Protein AF-A0A6A4ZFP6-F1 (afdb_monomer)

Secondary structure (DSSP, 8-state):
---------PPP----HHHHHHHHTT--HHHHHHHHHHHHSS--S-------S-TTTHHHHHHHHHHHHHHHHHHHHHHHHHHHTSHHHHHH-SSS---HHHHHHHHHHHH---HHHHHHHTTS--STTTTTTHHHHHHHHT--HHHHHHHHHHHHHHHHHHHHTT--SS-HHHHHHHHH---HHHHHHHHHHHHHHHTT----TT-TTTTT--HHHHHHHHHHHHHHHS---------SS-TTTTTSSTTS--TTGGG-------------------HHHHHHHS--S--S--------TTHHHHHHHHHHHHHH-HHHHHHHHHHT-

Foldseek 3Di:
DDPDDPDDDDPAPDADPLLLLCVLLVHDLVRSLVVVLVVPVPDDPDDDDDPDPDVVVPSVVVSVVSSVVSVVNNVVVVVCVVCLLFVVCVVVDDPHNDDPVRSLVSNQSLQDDDLLLLLQCFLPDLDPVVLVCLVVSCVRSVTDSSNSNSNSSSLVSLLCVCVVVVVLAFAQLVVCCVGSVHDSVSSLLSNLSSQRRLLSQNQHLPDPQNVPPTSVNSSVVSVVCQQQPFDHRPPDPPPVPDPPPVVPPVPDDDPVCVPPDDDDDDDDDDDDDDDDDDPVVVPVVPPGPDDDDRTIGNSDPVCSVVSNVVSVCVRVPSVVSVVCVVPPD

Structure (mmCIF, N/CA/C/O backbone):
data_AF-A0A6A4ZFP6-F1
#
_entry.id   AF-A0A6A4ZFP6-F1
#
loop_
_atom_site.group_PDB
_atom_site.id
_atom_site.type_symbol
_atom_site.label_atom_id
_atom_site.label_alt_id
_atom_site.label_comp_id
_atom_site.label_asym_id
_atom_site.label_entity_id
_atom_site.label_seq_id
_atom_site.pdbx_PDB_ins_code
_atom_site.Cartn_x
_atom_site.Cartn_y
_atom_site.Cartn_z
_atom_site.occupancy
_atom_site.B_iso_or_equiv
_atom_site.auth_seq_id
_atom_site.auth_comp_id
_atom_site.auth_asym_id
_atom_site.auth_atom_id
_atom_site.pdbx_PDB_model_num
ATOM 1 N N . MET A 1 1 ? -8.429 -39.599 30.618 1.00 45.25 1 MET A N 1
ATOM 2 C CA . MET A 1 1 ? -7.900 -38.229 30.765 1.00 45.25 1 MET A CA 1
ATOM 3 C C . MET A 1 1 ? -8.937 -37.320 30.119 1.00 45.25 1 MET A C 1
ATOM 5 O O . MET A 1 1 ? -9.138 -37.448 28.922 1.00 45.25 1 MET A O 1
ATOM 9 N N . ARG A 1 2 ? -9.739 -36.578 30.897 1.00 48.16 2 ARG A N 1
ATOM 10 C CA . ARG A 1 2 ? -10.688 -35.608 30.326 1.00 48.16 2 ARG A CA 1
ATOM 11 C C . ARG A 1 2 ? -9.892 -34.334 30.081 1.00 48.16 2 ARG A C 1
ATOM 13 O O . ARG A 1 2 ? -9.427 -33.741 31.047 1.00 48.16 2 ARG A O 1
ATOM 20 N N . GLU A 1 3 ? -9.675 -33.984 28.821 1.00 55.69 3 GLU A N 1
ATOM 21 C CA . GLU A 1 3 ? -9.141 -32.673 28.459 1.00 55.69 3 GLU A CA 1
ATOM 22 C C . GLU A 1 3 ? -10.185 -31.630 28.867 1.00 55.69 3 GLU A C 1
ATOM 24 O O . GLU A 1 3 ? -11.298 -31.599 28.342 1.00 55.69 3 GLU A O 1
ATOM 29 N N . ILE A 1 4 ? -9.862 -30.855 29.898 1.00 58.06 4 ILE A N 1
ATOM 30 C CA . ILE A 1 4 ? -10.643 -29.696 30.316 1.00 58.06 4 ILE A CA 1
ATOM 31 C C . ILE A 1 4 ? -10.152 -28.557 29.426 1.00 58.06 4 ILE A C 1
ATOM 33 O O . ILE A 1 4 ? -9.043 -28.064 29.614 1.00 58.06 4 ILE A O 1
ATOM 37 N N . PHE A 1 5 ? -10.933 -28.195 28.411 1.00 60.09 5 PHE A N 1
ATOM 38 C CA . PHE A 1 5 ? -10.683 -26.980 27.644 1.00 60.09 5 PHE A CA 1
ATOM 39 C C . PHE A 1 5 ? -11.205 -25.790 28.453 1.00 60.09 5 PHE A C 1
ATOM 41 O O . PHE A 1 5 ? -12.418 -25.614 28.578 1.00 60.09 5 PHE A O 1
ATOM 48 N N . ASP A 1 6 ? -10.302 -24.969 28.988 1.00 57.03 6 ASP A N 1
ATOM 49 C CA . ASP A 1 6 ? -10.664 -23.640 29.480 1.00 57.03 6 ASP A CA 1
ATOM 50 C C . ASP A 1 6 ? -11.066 -22.782 28.277 1.00 57.03 6 ASP A C 1
ATOM 52 O O . ASP A 1 6 ? -10.241 -22.364 27.462 1.00 57.03 6 ASP A O 1
ATOM 56 N N . THR A 1 7 ? -12.373 -22.581 28.124 1.00 56.88 7 THR A N 1
ATOM 57 C CA . THR A 1 7 ? -12.935 -21.794 27.027 1.00 56.88 7 THR A CA 1
ATOM 58 C C . THR A 1 7 ? -13.040 -20.347 27.496 1.00 56.88 7 THR A C 1
ATOM 60 O O . THR A 1 7 ? -13.932 -20.004 28.268 1.00 56.88 7 THR A O 1
ATOM 63 N N . PHE A 1 8 ? -12.118 -19.492 27.054 1.00 58.28 8 PHE A N 1
ATOM 64 C CA . PHE A 1 8 ? -12.211 -18.052 27.284 1.00 58.28 8 PHE A CA 1
ATOM 65 C C . PHE A 1 8 ? -13.140 -17.436 26.238 1.00 58.28 8 PHE A C 1
ATOM 67 O O . PHE A 1 8 ? -12.803 -17.353 25.057 1.00 58.28 8 PHE A O 1
ATOM 74 N N . LEU A 1 9 ? -14.323 -17.018 26.681 1.00 54.66 9 LEU A N 1
ATOM 75 C CA . LEU A 1 9 ? -15.278 -16.278 25.866 1.00 54.66 9 LEU A CA 1
ATOM 76 C C . LEU A 1 9 ? -14.974 -14.788 26.056 1.00 54.66 9 LEU A C 1
ATOM 78 O O . LEU A 1 9 ? -15.411 -14.173 27.025 1.00 54.66 9 LEU A O 1
ATOM 82 N N . THR A 1 10 ? -14.119 -14.236 25.197 1.00 62.31 10 THR A N 1
ATOM 83 C CA . THR A 1 10 ? -13.953 -12.785 25.090 1.00 62.31 10 THR A CA 1
ATOM 84 C C . THR A 1 10 ? -15.070 -12.229 24.216 1.00 62.31 10 THR A C 1
ATOM 86 O O . THR A 1 10 ? -15.503 -12.895 23.276 1.00 62.31 10 THR A O 1
ATOM 89 N N . ASP A 1 11 ? -15.560 -11.030 24.535 1.00 66.06 11 ASP A N 1
ATOM 90 C CA . ASP A 1 11 ? -16.516 -10.349 23.662 1.00 66.06 11 ASP A CA 1
ATOM 91 C C . ASP A 1 11 ? -15.912 -10.191 22.256 1.00 66.06 11 ASP A C 1
ATOM 93 O O . ASP A 1 11 ? -14.710 -9.904 22.131 1.00 66.06 11 ASP A O 1
ATOM 97 N N . PRO A 1 12 ? -16.713 -10.377 21.190 1.00 70.00 12 PRO A N 1
ATOM 98 C CA . PRO A 1 12 ? -16.239 -10.190 19.831 1.00 70.00 12 PRO A CA 1
ATOM 99 C C . PRO A 1 12 ? -15.720 -8.763 19.670 1.00 70.00 12 PRO A C 1
ATOM 101 O O . PRO A 1 12 ? -16.369 -7.786 20.049 1.00 70.00 12 PRO A O 1
ATOM 104 N N . VAL A 1 13 ? -14.528 -8.639 19.094 1.00 79.00 13 VAL A N 1
ATOM 105 C CA . VAL A 1 13 ? -13.912 -7.336 18.864 1.00 79.00 13 VAL A CA 1
ATOM 106 C C . VAL A 1 13 ? -14.659 -6.659 17.716 1.00 79.00 13 VAL A C 1
ATOM 108 O O . VAL A 1 13 ? -14.475 -7.012 16.552 1.00 79.00 13 VAL A O 1
ATOM 111 N N . LEU A 1 14 ? -15.515 -5.688 18.038 1.00 84.62 14 LEU A N 1
ATOM 112 C CA . LEU A 1 14 ? -16.226 -4.892 17.040 1.00 84.62 14 LEU A CA 1
ATOM 113 C C . LEU A 1 14 ? -15.270 -3.868 16.429 1.00 84.62 14 LEU A C 1
ATOM 115 O O . LEU A 1 14 ? -14.907 -2.879 17.061 1.00 84.62 14 LEU A O 1
ATOM 119 N N . LEU A 1 15 ? -14.856 -4.113 15.192 1.00 91.00 15 LEU A N 1
ATOM 120 C CA . LEU A 1 15 ? -13.976 -3.226 14.438 1.00 91.00 15 LEU A CA 1
ATOM 121 C C . LEU A 1 15 ? -14.807 -2.359 13.498 1.00 91.00 15 LEU A C 1
ATOM 123 O O . LEU A 1 15 ? -15.538 -2.879 12.654 1.00 91.00 15 LEU A O 1
ATOM 127 N N . SER A 1 16 ? -14.664 -1.042 13.614 1.00 93.25 16 SER A N 1
ATOM 128 C CA . SER A 1 16 ? -15.303 -0.119 12.678 1.00 93.25 16 SER A CA 1
ATOM 129 C C . SER A 1 16 ? -14.431 0.080 11.439 1.00 93.25 16 SER A C 1
ATOM 131 O O . SER A 1 16 ? -13.314 0.594 11.531 1.00 93.25 16 SER A O 1
ATOM 133 N N . GLU A 1 17 ? -14.950 -0.299 10.270 1.00 93.38 17 GLU A N 1
ATOM 134 C CA . GLU A 1 17 ? -14.234 -0.164 8.997 1.00 93.38 17 GLU A CA 1
ATOM 135 C C . GLU A 1 17 ? -13.920 1.294 8.640 1.00 93.38 17 GLU A C 1
ATOM 137 O O . GLU A 1 17 ? -12.814 1.586 8.182 1.00 93.38 17 GLU A O 1
ATOM 142 N N . ASP A 1 18 ? -14.847 2.216 8.905 1.00 94.25 18 ASP A N 1
ATOM 143 C CA . ASP A 1 18 ? -14.661 3.642 8.616 1.00 94.25 18 ASP A CA 1
ATOM 144 C C . ASP A 1 18 ? -13.556 4.246 9.485 1.00 94.25 18 ASP A C 1
ATOM 146 O O . ASP A 1 18 ? -12.700 4.996 9.012 1.00 94.25 18 ASP A O 1
ATOM 150 N N . VAL A 1 19 ? -13.523 3.878 10.769 1.00 96.75 19 VAL A N 1
ATOM 151 C CA . VAL A 1 19 ? -12.482 4.343 11.696 1.00 96.75 19 VAL A CA 1
ATOM 152 C C . VAL A 1 19 ? -11.136 3.731 11.328 1.00 96.75 19 VAL A C 1
ATOM 154 O O . VAL A 1 19 ? -10.114 4.418 11.387 1.00 96.75 19 VAL A O 1
ATOM 157 N N . PHE A 1 20 ? -11.127 2.469 10.890 1.00 97.75 20 PHE A N 1
ATOM 158 C CA . PHE A 1 20 ? -9.925 1.822 10.380 1.00 97.75 20 PHE A CA 1
ATOM 159 C C . PHE A 1 20 ? -9.389 2.539 9.136 1.00 97.75 20 PHE A C 1
ATOM 161 O O . PHE A 1 20 ? -8.193 2.815 9.063 1.00 97.75 20 PHE A O 1
ATOM 168 N N . ALA A 1 21 ? -10.257 2.932 8.199 1.00 97.19 21 ALA A N 1
ATOM 169 C CA . ALA A 1 21 ? -9.865 3.711 7.027 1.00 97.19 21 ALA A CA 1
ATOM 170 C C . ALA A 1 21 ? -9.241 5.066 7.410 1.00 97.19 21 ALA A C 1
ATOM 172 O O . ALA A 1 21 ? -8.190 5.428 6.881 1.00 97.19 21 ALA A O 1
ATOM 173 N N . LEU A 1 22 ? -9.812 5.788 8.382 1.00 97.75 22 LEU A N 1
ATOM 174 C CA . LEU A 1 22 ? -9.242 7.048 8.885 1.00 97.75 22 LEU A CA 1
ATOM 175 C C . LEU A 1 22 ? -7.874 6.849 9.552 1.00 97.75 22 LEU A C 1
ATOM 177 O O . LEU A 1 22 ? -6.944 7.631 9.322 1.00 97.75 22 LEU A O 1
ATOM 181 N N . TRP A 1 23 ? -7.728 5.777 10.334 1.00 98.25 23 TRP A N 1
ATOM 182 C CA . TRP A 1 23 ? -6.458 5.407 10.954 1.00 98.25 23 TRP A CA 1
ATOM 183 C C . TRP A 1 23 ? -5.394 5.068 9.901 1.00 98.25 23 TRP A C 1
ATOM 185 O O . TRP A 1 23 ? -4.250 5.523 10.010 1.00 98.25 23 TRP A O 1
ATOM 195 N N . LEU A 1 24 ? -5.777 4.347 8.841 1.00 97.69 24 LEU A N 1
ATOM 196 C CA . LEU A 1 24 ? -4.930 4.057 7.685 1.00 97.69 24 LEU A CA 1
ATOM 197 C C . LEU A 1 24 ? -4.557 5.330 6.908 1.00 97.69 24 LEU A C 1
ATOM 199 O O . LEU A 1 24 ? -3.411 5.483 6.484 1.00 97.69 24 LEU A O 1
ATOM 203 N N . GLU A 1 25 ? -5.466 6.285 6.742 1.00 96.44 25 GLU A N 1
ATOM 204 C CA . GLU A 1 25 ? -5.133 7.597 6.169 1.00 96.44 25 GLU A CA 1
ATOM 205 C C . GLU A 1 25 ? -4.232 8.437 7.082 1.00 96.44 25 GLU A C 1
ATOM 207 O O . GLU A 1 25 ? -3.737 9.486 6.674 1.00 96.44 25 GLU A O 1
ATOM 212 N N . GLY A 1 26 ? -3.941 7.959 8.293 1.00 96.50 26 GLY A N 1
ATOM 213 C CA . GLY A 1 26 ? -3.034 8.595 9.235 1.00 96.50 26 GLY A CA 1
ATOM 214 C C . GLY A 1 26 ? -3.642 9.802 9.941 1.00 96.50 26 GLY A C 1
ATOM 215 O O . GLY A 1 26 ? -2.898 10.618 10.484 1.00 96.50 26 GLY A O 1
ATOM 216 N N . GLN A 1 27 ? -4.973 9.911 9.947 1.00 97.12 27 GLN A N 1
ATOM 217 C CA . GLN A 1 27 ? -5.685 10.913 10.734 1.00 97.12 27 GLN A CA 1
ATOM 218 C C . GLN A 1 27 ? -5.442 10.658 12.221 1.00 97.12 27 GLN A C 1
ATOM 220 O O . GLN A 1 27 ? -5.463 9.508 12.661 1.00 97.12 27 GLN A O 1
ATOM 225 N N . ASN A 1 28 ? -5.214 11.713 13.003 1.00 96.06 28 ASN A N 1
ATOM 226 C CA . ASN A 1 28 ? -5.185 11.597 14.463 1.00 96.06 28 ASN A CA 1
ATOM 227 C C . ASN A 1 28 ? -6.616 11.458 15.018 1.00 96.06 28 ASN A C 1
ATOM 229 O O . ASN A 1 28 ? -7.591 11.658 14.292 1.00 96.06 28 ASN A O 1
ATOM 233 N N . THR A 1 29 ? -6.748 11.112 16.300 1.00 96.56 29 THR A N 1
ATOM 234 C CA . THR A 1 29 ? -8.058 10.887 16.934 1.00 96.56 29 THR A CA 1
ATOM 235 C C . THR A 1 29 ? -8.964 12.117 16.864 1.00 96.56 29 THR A C 1
ATOM 237 O O . THR A 1 29 ? -10.161 11.965 16.647 1.00 96.56 29 THR A O 1
ATOM 240 N N . SER A 1 30 ? -8.417 13.331 16.988 1.00 95.88 30 SER A N 1
ATOM 241 C CA . SER A 1 30 ? -9.191 14.580 16.923 1.00 95.88 30 SER A CA 1
ATOM 242 C C . SER A 1 30 ? -9.732 14.847 15.518 1.00 95.88 30 SER A C 1
ATOM 244 O O . SER A 1 30 ? -10.918 15.114 15.349 1.00 95.88 30 SER A O 1
ATOM 246 N N . SER A 1 31 ? -8.893 14.707 14.491 1.00 95.69 31 SER A N 1
ATOM 247 C CA . SER A 1 31 ? -9.310 14.845 13.092 1.00 95.69 31 SER A CA 1
ATOM 248 C C . SER A 1 31 ? -10.314 13.761 12.698 1.00 95.69 31 SER A C 1
ATOM 250 O O . SER A 1 31 ? -11.292 14.046 12.009 1.00 95.69 31 SER A O 1
ATOM 252 N N . ALA A 1 32 ? -10.112 12.528 13.169 1.00 96.56 32 ALA A N 1
ATOM 253 C CA . ALA A 1 32 ? -11.053 11.438 12.953 1.00 96.56 32 ALA A CA 1
ATOM 254 C C . ALA A 1 32 ? -12.403 11.703 13.634 1.00 96.56 32 ALA A C 1
ATOM 256 O O . ALA A 1 32 ? -13.435 11.502 12.998 1.00 96.56 32 ALA A O 1
ATOM 257 N N . LEU A 1 33 ? -12.413 12.217 14.872 1.00 95.50 33 LEU A N 1
ATOM 258 C CA . LEU A 1 33 ? -13.636 12.644 15.557 1.00 95.50 33 LEU A CA 1
ATOM 259 C C . LEU A 1 33 ? -14.413 13.653 14.712 1.00 95.50 33 LEU A C 1
ATOM 261 O O . LEU A 1 33 ? -15.606 13.465 14.506 1.00 95.50 33 LEU A O 1
ATOM 265 N N . ASP A 1 34 ? -13.760 14.694 14.198 1.00 94.12 34 ASP A N 1
ATOM 266 C CA . ASP A 1 34 ? -14.453 15.723 13.419 1.00 94.12 34 ASP A CA 1
ATOM 267 C C . ASP A 1 34 ? -15.049 15.168 12.117 1.00 94.12 34 ASP A C 1
ATOM 269 O O . ASP A 1 34 ? -16.167 15.531 11.748 1.00 94.12 34 ASP A O 1
ATOM 273 N N . ILE A 1 35 ? -14.348 14.252 11.440 1.00 94.44 35 ILE A N 1
ATOM 274 C CA . ILE A 1 35 ? -14.852 13.584 10.229 1.00 94.44 35 ILE A CA 1
ATOM 275 C C . ILE A 1 35 ? -16.048 12.683 10.560 1.00 94.44 35 ILE A C 1
ATOM 277 O O . ILE A 1 35 ? -17.087 12.755 9.896 1.00 94.44 35 ILE A O 1
ATOM 281 N N . ARG A 1 36 ? -15.932 11.858 11.606 1.00 92.94 36 ARG A N 1
ATOM 282 C CA . ARG A 1 36 ? -17.009 10.966 12.053 1.00 92.94 36 ARG A CA 1
ATOM 283 C C . ARG A 1 36 ? -18.228 11.762 12.487 1.00 92.94 36 ARG A C 1
ATOM 285 O O . ARG A 1 36 ? -19.327 11.493 12.022 1.00 92.94 36 ARG A O 1
ATOM 292 N N . TYR A 1 37 ? -18.027 12.779 13.319 1.00 90.75 37 TYR A N 1
ATOM 293 C CA . TYR A 1 37 ? -19.093 13.628 13.831 1.00 90.75 37 TYR A CA 1
ATOM 294 C C . TYR A 1 37 ? -19.875 14.296 12.694 1.00 90.75 37 TYR A C 1
ATOM 296 O O . TYR A 1 37 ? -21.099 14.252 12.696 1.00 90.75 37 TYR A O 1
ATOM 304 N N . ARG A 1 38 ? -19.194 14.822 11.664 1.00 88.88 38 ARG A N 1
ATOM 305 C CA . ARG A 1 38 ? -19.858 15.368 10.463 1.00 88.88 38 ARG A CA 1
ATOM 306 C C . ARG A 1 38 ? -20.664 14.322 9.694 1.00 88.88 38 ARG A C 1
ATOM 308 O O . ARG A 1 38 ? -21.719 14.651 9.167 1.00 88.88 38 ARG A O 1
ATOM 315 N N . SER A 1 39 ? -20.185 13.081 9.653 1.00 84.62 39 SER A N 1
ATOM 316 C CA . SER A 1 39 ? -20.876 11.975 8.978 1.00 84.62 39 SER A CA 1
ATOM 317 C C . SER A 1 39 ? -22.168 11.578 9.705 1.00 84.62 39 SER A C 1
ATOM 319 O O . SER A 1 39 ? -23.155 11.256 9.052 1.00 84.62 39 SER A O 1
ATOM 321 N N . TYR A 1 40 ? -22.191 11.677 11.040 1.00 76.31 40 TYR A N 1
ATOM 322 C CA . TYR A 1 40 ? -23.396 11.483 11.862 1.00 76.31 40 TYR A CA 1
ATOM 323 C C . TYR A 1 40 ? -24.302 12.724 11.933 1.00 76.31 40 TYR A C 1
ATOM 325 O O . TYR A 1 40 ? -25.490 12.599 12.210 1.00 76.31 40 TYR A O 1
ATOM 333 N N . ALA A 1 41 ? -23.765 13.920 11.675 1.00 64.38 41 ALA A N 1
ATOM 334 C CA . ALA A 1 41 ? -24.503 15.183 11.737 1.00 64.38 41 ALA A CA 1
ATOM 335 C C . ALA A 1 41 ? -25.444 15.424 10.539 1.00 64.38 41 ALA A C 1
ATOM 337 O O . ALA A 1 41 ? -26.156 16.428 10.525 1.00 64.38 41 ALA A O 1
ATOM 338 N N . HIS A 1 42 ? -25.480 14.526 9.547 1.00 55.56 42 HIS A N 1
ATOM 339 C CA . HIS A 1 42 ? -26.568 14.467 8.570 1.00 55.56 42 HIS A CA 1
ATOM 340 C C . HIS A 1 42 ? -27.746 13.696 9.186 1.00 55.56 42 HIS A C 1
ATOM 342 O O . HIS A 1 42 ? -27.655 12.476 9.330 1.00 55.56 42 HIS A O 1
ATOM 348 N N . PRO A 1 43 ? -28.852 14.360 9.564 1.00 52.75 43 PRO A N 1
ATOM 349 C CA . PRO A 1 43 ? -29.952 13.675 10.222 1.00 52.75 43 PRO A CA 1
ATOM 350 C C . PRO A 1 43 ? -30.702 12.804 9.202 1.00 52.75 43 PRO A C 1
ATOM 352 O O . PRO A 1 43 ? -30.973 13.281 8.093 1.00 52.75 43 PRO A O 1
ATOM 355 N N . PRO A 1 44 ? -31.139 11.581 9.551 1.00 45.16 44 PRO A N 1
ATOM 356 C CA . PRO A 1 44 ? -32.299 11.013 8.881 1.00 45.16 44 PRO A CA 1
ATOM 357 C C . PRO A 1 44 ? -33.501 11.950 9.118 1.00 45.16 44 PRO A C 1
ATOM 359 O O . PRO A 1 44 ? -33.643 12.502 10.216 1.00 45.16 44 PRO A O 1
ATOM 362 N N . PRO A 1 45 ? -34.377 12.171 8.122 1.00 47.59 45 PRO A N 1
ATOM 363 C CA . PRO A 1 45 ? -35.589 12.942 8.343 1.00 47.59 45 PRO A CA 1
ATOM 364 C C . PRO A 1 45 ? -36.500 12.169 9.308 1.00 47.59 45 PRO A C 1
ATOM 366 O O . PRO A 1 45 ? -37.025 11.127 8.943 1.00 47.59 45 PRO A O 1
ATOM 369 N N . MET A 1 46 ? -36.669 12.717 10.517 1.00 49.16 46 MET A N 1
ATOM 370 C CA . MET A 1 46 ? -37.736 12.468 11.501 1.00 49.16 46 MET A CA 1
ATOM 371 C C . MET A 1 46 ? -38.038 11.016 11.921 1.00 49.16 46 MET A C 1
ATOM 373 O O . MET A 1 46 ? -38.534 10.210 11.145 1.00 49.16 46 MET A O 1
ATOM 377 N N . SER A 1 47 ? -37.959 10.756 13.231 1.00 45.88 47 SER A N 1
ATOM 378 C CA . SER A 1 47 ? -39.141 10.461 14.067 1.00 45.88 47 SER A CA 1
ATOM 379 C C . SER A 1 47 ? -38.729 9.763 15.363 1.00 45.88 47 SER A C 1
ATOM 381 O O . SER A 1 47 ? -38.545 8.552 15.373 1.00 45.88 47 SER A O 1
ATOM 383 N N . SER A 1 48 ? -38.703 10.500 16.470 1.00 41.84 48 SER A N 1
ATOM 384 C CA . SER A 1 48 ? -39.366 10.061 17.703 1.00 41.84 48 SER A CA 1
ATOM 385 C C . SER A 1 48 ? -39.276 11.168 18.742 1.00 41.84 48 SER A C 1
ATOM 387 O O . SER A 1 48 ? -38.215 11.465 19.279 1.00 41.84 48 SER A O 1
ATOM 389 N N . THR A 1 49 ? -40.436 11.752 18.998 1.00 45.12 49 THR A N 1
ATOM 390 C CA . THR A 1 49 ? -40.847 12.376 20.251 1.00 45.12 49 THR A CA 1
ATOM 391 C C . THR A 1 49 ? -40.255 11.670 21.475 1.00 45.12 49 THR A C 1
ATOM 393 O O . THR A 1 49 ? -40.770 10.639 21.906 1.00 45.12 49 THR A O 1
ATOM 396 N N . LEU A 1 50 ? -39.203 12.239 22.050 1.00 44.41 50 LEU A N 1
ATOM 397 C CA . LEU A 1 50 ? -38.873 12.083 23.459 1.00 44.41 50 LEU A CA 1
ATOM 398 C C . LEU A 1 50 ? -38.548 13.484 23.972 1.00 44.41 50 LEU A C 1
ATOM 400 O O . LEU A 1 50 ? -37.467 14.013 23.736 1.00 44.41 50 LEU A O 1
ATOM 404 N N . ASP A 1 51 ? -39.543 14.100 24.606 1.00 48.09 51 ASP A N 1
ATOM 405 C CA . ASP A 1 51 ? -39.398 15.359 25.325 1.00 48.09 51 ASP A CA 1
ATOM 406 C C . ASP A 1 51 ? -38.480 15.132 26.534 1.00 48.09 51 ASP A C 1
ATOM 408 O O . ASP A 1 51 ? -38.936 14.783 27.623 1.00 48.09 51 ASP A O 1
ATOM 412 N N . PHE A 1 52 ? -37.174 15.319 26.350 1.00 47.97 52 PHE A N 1
ATOM 413 C CA . PHE A 1 52 ? -36.237 15.497 27.452 1.00 47.97 52 PHE A CA 1
ATOM 414 C C . PHE A 1 52 ? -35.712 16.928 27.424 1.00 47.97 52 PHE A C 1
ATOM 416 O O . PHE A 1 52 ? -34.981 17.368 26.541 1.00 47.97 52 PHE A O 1
ATOM 423 N N . SER A 1 53 ? -36.162 17.688 28.412 1.00 52.56 53 SER A N 1
ATOM 424 C CA . SER A 1 53 ? -35.825 19.080 28.645 1.00 52.56 53 SER A CA 1
ATOM 425 C C . SER A 1 53 ? -34.368 19.238 29.105 1.00 52.56 53 SER A C 1
ATOM 427 O O . SER A 1 53 ? -34.144 19.392 30.300 1.00 52.56 53 SER A O 1
ATOM 429 N N . ASP A 1 54 ? -33.393 19.189 28.192 1.00 52.72 54 ASP A N 1
ATOM 430 C CA . ASP A 1 54 ? -32.100 19.893 28.319 1.00 52.72 54 ASP A CA 1
ATOM 431 C C . ASP A 1 54 ? -31.338 19.897 26.972 1.00 52.72 54 ASP A C 1
ATOM 433 O O . ASP A 1 54 ? -30.400 19.131 26.740 1.00 52.72 54 ASP A O 1
ATOM 437 N N . GLY A 1 55 ? -31.784 20.736 26.031 1.00 55.31 55 GLY A N 1
ATOM 438 C CA . GLY A 1 55 ? -31.342 20.731 24.624 1.00 55.31 55 GLY A CA 1
ATOM 439 C C . GLY A 1 55 ? -29.864 21.067 24.369 1.00 55.31 55 GLY A C 1
ATOM 440 O O . GLY A 1 55 ? -29.424 21.035 23.223 1.00 55.31 55 GLY A O 1
ATOM 441 N N . THR A 1 56 ? -29.084 21.3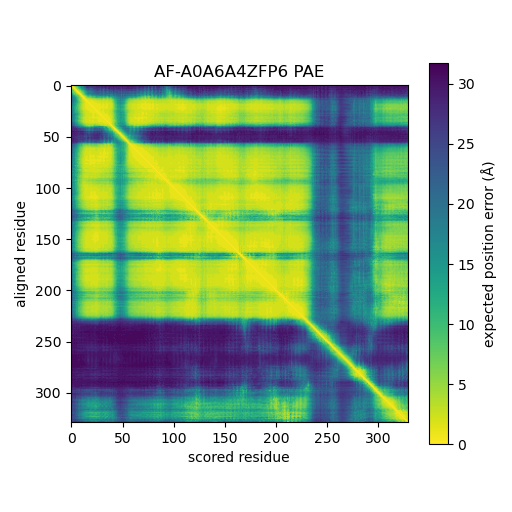79 25.406 1.00 56.19 56 THR A N 1
ATOM 442 C CA . THR A 1 56 ? -27.636 21.625 25.317 1.00 56.19 56 THR A CA 1
ATOM 443 C C . THR A 1 56 ? -26.772 20.384 25.558 1.00 56.19 56 THR A C 1
ATOM 445 O O . THR A 1 56 ? -25.584 20.430 25.268 1.00 56.19 56 THR A O 1
ATOM 448 N N . ASN A 1 57 ? -27.335 19.257 26.008 1.00 69.50 57 ASN A N 1
ATOM 449 C CA . ASN A 1 57 ? -26.530 18.103 26.430 1.00 69.50 57 ASN A CA 1
ATOM 450 C C . ASN A 1 57 ? -26.407 16.971 25.397 1.00 69.50 57 ASN A C 1
ATOM 452 O O . ASN A 1 57 ? -25.416 16.249 25.418 1.00 69.50 57 ASN A O 1
ATOM 456 N N . GLU A 1 58 ? -27.368 16.778 24.492 1.00 75.88 58 GLU A N 1
ATOM 457 C CA . GLU A 1 58 ? -27.377 15.595 23.609 1.00 75.88 58 GLU A CA 1
ATOM 458 C C . GLU A 1 58 ? -26.274 15.630 22.543 1.00 75.88 58 GLU A C 1
ATOM 460 O O . GLU A 1 58 ? -25.634 14.618 22.258 1.00 75.88 58 GLU A O 1
ATOM 465 N N . VAL A 1 59 ? -26.012 16.813 21.986 1.00 80.12 59 VAL A N 1
ATOM 466 C CA . VAL A 1 59 ? -24.954 17.044 20.992 1.00 80.12 59 VAL A CA 1
ATOM 467 C C . VAL A 1 59 ? -23.570 16.797 21.595 1.00 80.12 59 VAL A C 1
ATOM 469 O O . VAL A 1 59 ? -22.748 16.090 21.005 1.00 80.12 59 VAL A O 1
ATOM 472 N N . ASP A 1 60 ? -23.333 17.332 22.791 1.00 84.25 60 ASP A N 1
ATOM 473 C CA . ASP A 1 60 ? -22.066 17.167 23.501 1.00 84.25 60 ASP A CA 1
ATOM 474 C C . ASP A 1 60 ? -21.878 15.722 23.981 1.00 84.25 60 ASP A C 1
ATOM 476 O O . ASP A 1 60 ? -20.781 15.172 23.862 1.00 84.25 60 ASP A O 1
ATOM 480 N N . GLN A 1 61 ? -22.954 15.059 24.423 1.00 86.81 61 GLN A N 1
ATOM 481 C CA . GLN A 1 61 ? -22.940 13.634 24.759 1.00 86.81 61 GLN A CA 1
ATOM 482 C C . GLN A 1 61 ? -22.630 12.761 23.540 1.00 86.81 61 GLN A C 1
ATOM 484 O O . GLN A 1 61 ? -21.777 11.879 23.625 1.00 86.81 61 GLN A O 1
ATOM 489 N N . LEU A 1 62 ? -23.265 13.010 22.390 1.00 87.56 62 LEU A N 1
ATOM 490 C CA . LEU A 1 62 ? -22.986 12.271 21.157 1.00 87.56 62 LEU A CA 1
ATOM 491 C C . LEU A 1 62 ? -21.529 12.457 20.721 1.00 87.56 62 LEU A C 1
ATOM 493 O O . LEU A 1 62 ? -20.857 11.490 20.358 1.00 87.56 62 LEU A O 1
ATOM 497 N N . ARG A 1 63 ? -21.018 13.692 20.781 1.00 90.88 63 ARG A N 1
ATOM 498 C CA . ARG A 1 63 ? -19.621 13.985 20.452 1.00 90.88 63 ARG A CA 1
ATOM 499 C C . ARG A 1 63 ? -18.655 13.261 21.393 1.00 90.88 63 ARG A C 1
ATOM 501 O O . ARG A 1 63 ? -17.678 12.690 20.907 1.00 90.88 63 ARG A O 1
ATOM 508 N N . ASP A 1 64 ? -18.926 13.241 22.698 1.00 92.62 64 ASP A N 1
ATOM 509 C CA . ASP A 1 64 ? -18.110 12.520 23.685 1.00 92.62 64 ASP A CA 1
ATOM 510 C C . ASP A 1 64 ? -18.158 10.996 23.475 1.00 92.62 64 ASP A C 1
ATOM 512 O O . ASP A 1 64 ? -17.123 10.329 23.512 1.00 92.62 64 ASP A O 1
ATOM 516 N N . LEU A 1 65 ? -19.326 10.430 23.153 1.00 92.75 65 LEU A N 1
ATOM 517 C CA . LEU A 1 65 ? -19.457 9.008 22.815 1.00 92.75 65 LEU A CA 1
ATOM 518 C C . LEU A 1 65 ? -18.627 8.636 21.579 1.00 92.75 65 LEU A C 1
ATOM 520 O O . LEU A 1 65 ? -17.859 7.673 21.622 1.00 92.75 65 LEU A O 1
ATOM 524 N N . ILE A 1 66 ? -18.720 9.423 20.500 1.00 94.06 66 ILE A N 1
ATOM 525 C CA . ILE A 1 66 ? -17.920 9.204 19.284 1.00 94.06 66 ILE A CA 1
ATOM 526 C C . ILE A 1 66 ? -16.428 9.351 19.593 1.00 94.06 66 ILE A C 1
ATOM 528 O O . ILE A 1 66 ? -15.615 8.592 19.062 1.00 94.06 66 ILE A O 1
ATOM 532 N N . TRP A 1 67 ? -16.042 10.307 20.440 1.00 95.69 67 TRP A N 1
ATOM 533 C CA . TRP A 1 67 ? -14.651 10.495 20.847 1.00 95.69 67 TRP A CA 1
ATOM 534 C C . TRP A 1 67 ? -14.099 9.262 21.562 1.00 95.69 67 TRP A C 1
ATOM 536 O O . TRP A 1 67 ? -13.060 8.742 21.152 1.00 95.69 67 TRP A O 1
ATOM 546 N N . ARG A 1 68 ? -14.806 8.767 22.584 1.00 95.50 68 ARG A N 1
ATOM 547 C CA . ARG A 1 68 ? -14.395 7.585 23.355 1.00 95.50 68 ARG A CA 1
ATOM 548 C C . ARG A 1 68 ? -14.262 6.356 22.460 1.00 95.50 68 ARG A C 1
ATOM 550 O O . ARG A 1 68 ? -13.204 5.733 22.456 1.00 95.50 68 ARG A O 1
ATOM 557 N N . ASP A 1 69 ? -15.265 6.090 21.623 1.00 94.88 69 ASP A N 1
ATOM 558 C CA . ASP A 1 69 ? -15.211 4.989 20.656 1.00 94.88 69 ASP A CA 1
ATOM 559 C C . ASP A 1 69 ? -14.046 5.152 19.661 1.00 94.88 69 ASP A C 1
ATOM 561 O O . ASP A 1 69 ? -13.303 4.208 19.410 1.00 94.88 69 ASP A O 1
ATOM 565 N N . THR A 1 70 ? -13.805 6.363 19.141 1.00 96.19 70 THR A N 1
ATOM 566 C CA . THR A 1 70 ? -12.669 6.632 18.235 1.00 96.19 70 THR A CA 1
ATOM 567 C C . THR A 1 70 ? -11.333 6.323 18.904 1.00 96.19 70 THR A C 1
ATOM 569 O O . THR A 1 70 ? -10.474 5.678 18.303 1.00 96.19 70 THR A O 1
ATOM 572 N N . VAL A 1 71 ? -11.146 6.777 20.144 1.00 97.31 71 VAL A N 1
ATOM 573 C CA . VAL A 1 71 ? -9.914 6.551 20.907 1.00 97.31 71 VAL A CA 1
ATOM 574 C C . VAL A 1 71 ? -9.706 5.060 21.175 1.00 97.31 71 VAL A C 1
ATOM 576 O O . VAL A 1 71 ? -8.587 4.566 21.018 1.00 97.31 71 VAL A O 1
ATOM 579 N N . ASP A 1 72 ? -10.760 4.331 21.532 1.00 95.75 72 ASP A N 1
ATOM 580 C CA . ASP A 1 72 ? -10.665 2.902 21.825 1.00 95.75 72 ASP A CA 1
ATOM 581 C C . ASP A 1 72 ? -10.391 2.064 20.566 1.00 95.75 72 ASP A C 1
ATOM 583 O O . ASP A 1 72 ? -9.503 1.206 20.593 1.00 95.75 72 ASP A O 1
ATOM 587 N N . GLN A 1 73 ? -11.028 2.381 19.431 1.00 95.75 73 GLN A N 1
ATOM 588 C CA . GLN A 1 73 ? -10.706 1.784 18.126 1.00 95.75 73 GLN A CA 1
ATOM 589 C C . GLN A 1 73 ? -9.245 2.052 17.732 1.00 95.75 73 GLN A C 1
ATOM 591 O O . GLN A 1 73 ? -8.536 1.144 17.305 1.00 95.75 73 GLN A O 1
ATOM 596 N N . TYR A 1 74 ? -8.739 3.273 17.934 1.00 97.62 74 TYR A N 1
ATOM 597 C CA . TYR A 1 74 ? -7.345 3.611 17.623 1.00 97.62 74 TYR A CA 1
ATOM 598 C C . TYR A 1 74 ? -6.344 2.814 18.466 1.00 97.62 74 TYR A C 1
ATOM 600 O O . TYR A 1 74 ? -5.386 2.265 17.921 1.00 97.62 74 TYR A O 1
ATOM 608 N N . ARG A 1 75 ? -6.585 2.690 19.777 1.00 95.94 75 ARG A N 1
ATOM 609 C CA . ARG A 1 75 ? -5.764 1.856 20.676 1.00 95.94 75 ARG A CA 1
ATOM 610 C C . ARG A 1 75 ? -5.779 0.389 20.261 1.00 95.94 75 ARG A C 1
ATOM 612 O O . ARG A 1 75 ? -4.771 -0.308 20.377 1.00 95.94 75 ARG A O 1
ATOM 619 N N . LEU A 1 76 ? -6.927 -0.096 19.801 1.00 94.62 76 LEU A N 1
ATOM 620 C CA . LEU A 1 76 ? -7.067 -1.444 19.274 1.00 94.62 76 LEU A CA 1
ATOM 621 C C . LEU A 1 76 ? -6.267 -1.623 17.975 1.00 94.62 76 LEU A C 1
ATOM 623 O O . LEU A 1 76 ? -5.523 -2.597 17.859 1.00 94.62 76 LEU A O 1
ATOM 627 N N . PHE A 1 77 ? -6.342 -0.675 17.038 1.00 96.81 77 PHE A N 1
ATOM 628 C CA . PHE A 1 77 ? -5.565 -0.722 15.796 1.00 96.81 77 PHE A CA 1
ATOM 629 C C . PHE A 1 77 ? -4.058 -0.663 16.041 1.00 96.81 77 PHE A C 1
ATOM 631 O O . PHE A 1 77 ? -3.321 -1.393 15.388 1.00 96.81 77 PHE A O 1
ATOM 638 N N . GLU A 1 78 ? -3.588 0.118 17.015 1.00 95.38 78 GLU A N 1
ATOM 639 C CA . GLU A 1 78 ? -2.172 0.137 17.413 1.00 95.38 78 GLU A CA 1
ATOM 640 C C . GLU A 1 78 ? -1.689 -1.236 17.902 1.00 95.38 78 GLU A C 1
ATOM 642 O O . GLU A 1 78 ? -0.589 -1.671 17.562 1.00 95.38 78 GLU A O 1
ATOM 647 N N . LYS A 1 79 ? -2.525 -1.970 18.648 1.00 93.56 79 LYS A N 1
ATOM 648 C CA . LYS A 1 79 ? -2.207 -3.350 19.048 1.00 93.56 79 LYS A CA 1
ATOM 649 C C . LYS A 1 79 ? -2.214 -4.301 17.847 1.00 93.56 79 LYS A C 1
ATOM 651 O O . LYS A 1 79 ? -1.315 -5.135 17.720 1.00 93.56 79 LYS A O 1
ATOM 656 N N . LEU A 1 80 ? -3.206 -4.167 16.964 1.00 94.81 80 LEU A N 1
ATOM 657 C CA . LEU A 1 80 ? -3.348 -4.988 15.758 1.00 94.81 80 LEU A CA 1
ATOM 658 C C . LEU A 1 80 ? -2.271 -4.712 14.705 1.00 94.81 80 LEU A C 1
ATOM 660 O O . LEU A 1 80 ? -1.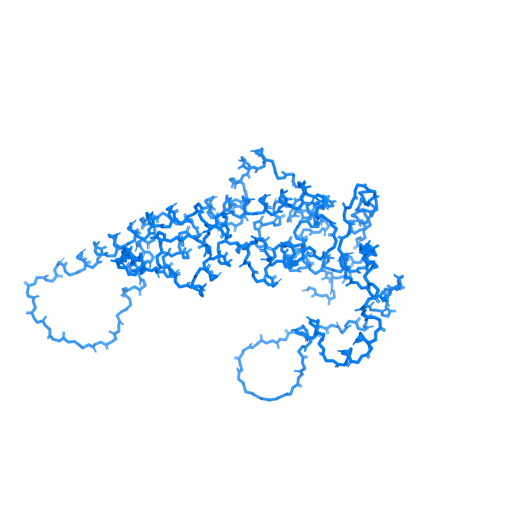972 -5.600 13.911 1.00 94.81 80 LEU A O 1
ATOM 664 N N . GLU A 1 81 ? -1.653 -3.531 14.703 1.00 96.06 81 GLU A N 1
ATOM 665 C CA . GLU A 1 81 ? -0.653 -3.140 13.707 1.00 96.06 81 GLU A CA 1
ATOM 666 C C . GLU A 1 81 ? 0.507 -4.138 13.632 1.00 96.06 81 GLU A C 1
ATOM 668 O O . GLU A 1 81 ? 0.919 -4.529 12.542 1.00 96.06 81 GLU A O 1
ATOM 673 N N . THR A 1 82 ? 0.966 -4.645 14.777 1.00 94.31 82 THR A N 1
ATOM 674 C CA . THR A 1 82 ? 2.024 -5.669 14.831 1.00 94.31 82 THR A CA 1
ATOM 675 C C . THR A 1 82 ? 1.652 -6.960 14.090 1.00 94.31 82 THR A C 1
ATOM 677 O O . THR A 1 82 ? 2.512 -7.576 13.454 1.00 94.31 82 THR A O 1
ATOM 680 N N . TYR A 1 83 ? 0.371 -7.335 14.105 1.00 95.44 83 TYR A N 1
ATOM 681 C CA . TYR A 1 83 ? -0.170 -8.480 13.376 1.00 95.44 83 TYR A CA 1
ATOM 682 C C . TYR A 1 83 ? -0.414 -8.152 11.900 1.00 95.44 83 TYR A C 1
ATOM 684 O O . TYR A 1 83 ? -0.123 -8.978 11.041 1.00 95.44 83 TYR A O 1
ATOM 692 N N . LEU A 1 84 ? -0.865 -6.939 11.571 1.00 96.38 84 LEU A N 1
ATOM 693 C CA . LEU A 1 84 ? -1.016 -6.483 10.181 1.00 96.38 84 LEU A CA 1
ATOM 694 C C . LEU A 1 84 ? 0.339 -6.410 9.457 1.00 96.38 84 LEU A C 1
ATOM 696 O O . LEU A 1 84 ? 0.446 -6.745 8.279 1.00 96.38 84 LEU A O 1
ATOM 700 N N . MET A 1 85 ? 1.417 -6.068 10.166 1.00 96.56 85 MET A N 1
ATOM 701 C CA . MET A 1 85 ? 2.783 -6.145 9.637 1.00 96.56 85 MET A CA 1
ATOM 702 C C . MET A 1 85 ? 3.212 -7.587 9.310 1.00 96.56 85 MET A C 1
ATOM 704 O O . MET A 1 85 ? 4.125 -7.771 8.506 1.00 96.56 85 MET A O 1
ATOM 708 N N . GLN A 1 86 ? 2.579 -8.603 9.906 1.00 95.50 86 GLN A N 1
ATOM 709 C CA . GLN A 1 86 ? 2.896 -10.024 9.726 1.00 95.50 86 GLN A CA 1
ATOM 710 C C . GLN A 1 86 ? 1.608 -10.851 9.542 1.00 95.50 86 GLN A C 1
ATOM 712 O O . GLN A 1 86 ? 1.188 -11.544 10.469 1.00 95.50 86 GLN A O 1
ATOM 717 N N . PRO A 1 87 ? 0.979 -10.828 8.351 1.00 95.00 87 PRO A N 1
ATOM 718 C CA . PRO A 1 87 ? -0.370 -11.369 8.140 1.00 95.00 87 PRO A CA 1
ATOM 719 C C . PRO A 1 87 ? -0.558 -12.841 8.529 1.00 95.00 87 PRO A C 1
ATOM 721 O O . PRO A 1 87 ? -1.621 -13.231 9.008 1.00 95.00 87 PRO A O 1
ATOM 724 N N . LEU A 1 88 ? 0.488 -13.665 8.406 1.00 94.94 88 LEU A N 1
ATOM 725 C CA . LEU A 1 88 ? 0.452 -15.044 8.899 1.00 94.94 88 LEU A CA 1
ATOM 726 C C . LEU A 1 88 ? 0.191 -15.126 10.410 1.00 94.94 88 LEU A C 1
ATOM 728 O O . LEU A 1 88 ? -0.552 -16.009 10.832 1.00 94.94 88 LEU A O 1
ATOM 732 N N . LEU A 1 89 ? 0.748 -14.203 11.204 1.00 95.19 89 LEU A N 1
ATOM 733 C CA . LEU A 1 89 ? 0.484 -14.114 12.641 1.00 95.19 89 LEU A CA 1
ATOM 734 C C . LEU A 1 89 ? -0.936 -13.622 12.922 1.00 95.19 89 LEU A C 1
ATOM 736 O O . LEU A 1 89 ? -1.571 -14.142 13.835 1.00 95.19 89 LEU A O 1
ATOM 740 N N . LEU A 1 90 ? -1.455 -12.670 12.136 1.00 94.12 90 LEU A N 1
ATOM 741 C CA . LEU A 1 90 ? -2.850 -12.224 12.254 1.00 94.12 90 LEU A CA 1
ATOM 742 C C . LEU A 1 90 ? -3.837 -13.380 12.044 1.00 94.12 90 LEU A C 1
ATOM 744 O O . LEU A 1 90 ? -4.851 -13.453 12.731 1.00 94.12 90 LEU A O 1
ATOM 748 N N . ARG A 1 91 ? -3.521 -14.302 11.128 1.00 92.31 91 ARG A N 1
ATOM 749 C CA . ARG A 1 91 ? -4.357 -15.477 10.859 1.00 92.31 91 ARG A CA 1
ATOM 750 C C . ARG A 1 91 ? -4.346 -16.500 11.996 1.00 92.31 91 ARG A C 1
ATOM 752 O O . ARG A 1 91 ? -5.336 -17.194 12.195 1.00 92.31 91 ARG A O 1
ATOM 759 N N . THR A 1 92 ? -3.224 -16.646 12.698 1.00 91.56 92 THR A N 1
ATOM 760 C CA . THR A 1 92 ? -3.040 -17.702 13.712 1.00 91.56 92 THR A CA 1
ATOM 761 C C . THR A 1 92 ? -3.223 -17.232 15.151 1.00 91.56 92 THR A C 1
ATOM 763 O O . THR A 1 92 ? -3.253 -18.061 16.056 1.00 91.56 92 THR A O 1
ATOM 766 N N . GLN A 1 93 ? -3.281 -15.922 15.394 1.00 89.31 93 GLN A N 1
ATOM 767 C CA . GLN A 1 93 ? -3.453 -15.377 16.740 1.00 89.31 93 GLN A CA 1
ATOM 768 C C . GLN A 1 93 ? -4.836 -15.716 17.321 1.00 89.31 93 GLN A C 1
ATOM 770 O O . GLN A 1 93 ? -5.815 -15.847 16.589 1.00 89.31 93 GLN A O 1
ATOM 775 N N . LEU A 1 94 ? -4.901 -15.834 18.650 1.00 86.25 94 LEU A N 1
ATOM 776 C CA . LEU A 1 94 ? -6.114 -16.184 19.403 1.00 86.25 94 LEU A CA 1
ATOM 777 C C . LEU A 1 94 ? -6.582 -15.063 20.351 1.00 86.25 94 LEU A C 1
ATOM 779 O O . LEU A 1 94 ? -7.537 -15.247 21.097 1.00 86.25 94 LEU A O 1
ATOM 783 N N . LEU A 1 95 ? -5.889 -13.920 20.366 1.00 87.00 95 LEU A N 1
ATOM 784 C CA . LEU A 1 95 ? -6.145 -12.815 21.297 1.00 87.00 95 LEU A CA 1
ATOM 785 C C . LEU A 1 95 ? -7.329 -11.949 20.860 1.00 87.00 95 LEU A C 1
ATOM 787 O O . LEU A 1 95 ? -8.131 -11.522 21.685 1.00 87.00 95 LEU A O 1
ATOM 791 N N . PHE A 1 96 ? -7.426 -11.682 19.561 1.00 87.19 96 PHE A N 1
ATOM 792 C CA . PHE A 1 96 ? -8.478 -10.888 18.951 1.00 87.19 96 PHE A CA 1
ATOM 793 C C . PHE A 1 96 ? -9.414 -11.820 18.193 1.00 87.19 96 PHE A C 1
ATOM 795 O O . PHE A 1 96 ? -9.022 -12.441 17.202 1.00 87.19 96 PHE A O 1
ATOM 802 N N . GLN A 1 97 ? -10.663 -11.901 18.641 1.00 87.69 97 GLN A N 1
ATOM 803 C CA . GLN A 1 97 ? -11.698 -12.660 17.949 1.00 87.69 97 GLN A CA 1
ATOM 804 C C . GLN A 1 97 ? -12.189 -11.877 16.725 1.00 87.69 97 GLN A C 1
ATOM 806 O O . GLN A 1 97 ? -13.221 -11.214 16.767 1.00 87.69 97 GLN A O 1
ATOM 811 N N . ILE A 1 98 ? -11.406 -11.924 15.643 1.00 90.38 98 ILE A N 1
ATOM 812 C CA . ILE A 1 98 ? -11.709 -11.270 14.364 1.00 90.38 98 ILE A CA 1
ATOM 813 C C . ILE A 1 98 ? -12.054 -12.356 13.340 1.00 90.38 98 ILE A C 1
ATOM 815 O O . ILE A 1 98 ? -11.223 -13.243 13.117 1.00 90.38 98 ILE A O 1
ATOM 819 N N . PRO A 1 99 ? -13.229 -12.302 12.690 1.00 91.50 99 PRO A N 1
ATOM 820 C CA . PRO A 1 99 ? -13.599 -13.253 11.649 1.00 91.50 99 PRO A CA 1
ATOM 821 C C . PRO A 1 99 ? -12.576 -13.303 10.496 1.00 91.50 99 PRO A C 1
ATOM 823 O O . PRO A 1 99 ? -12.052 -12.257 10.108 1.00 91.50 99 PRO A O 1
ATOM 826 N N . PRO A 1 100 ? -12.332 -14.473 9.869 1.00 92.19 100 PRO A N 1
ATOM 827 C CA . PRO A 1 100 ? -11.330 -14.605 8.805 1.00 92.19 100 PRO A CA 1
ATOM 828 C C . PRO A 1 100 ? -11.517 -13.643 7.623 1.00 92.19 100 PRO A C 1
ATOM 830 O O . PRO A 1 100 ? -10.540 -13.116 7.097 1.00 92.19 100 PRO A O 1
ATOM 833 N N . TRP A 1 101 ? -12.765 -13.375 7.224 1.00 93.56 101 TRP A N 1
ATOM 834 C CA . TRP A 1 101 ? -13.068 -12.437 6.137 1.00 93.56 101 TRP A CA 1
ATOM 835 C C . TRP A 1 101 ? -12.619 -11.009 6.477 1.00 93.56 101 TRP A C 1
ATOM 837 O O . TRP A 1 101 ? -12.073 -10.314 5.624 1.00 93.56 101 TRP A O 1
ATOM 847 N N . GLN A 1 102 ? -12.790 -10.595 7.735 1.00 94.62 102 GLN A N 1
ATOM 848 C CA . GLN A 1 102 ? -12.420 -9.263 8.200 1.00 94.62 102 GLN A CA 1
ATOM 849 C C . GLN A 1 102 ? -10.904 -9.149 8.372 1.00 94.62 102 GLN A C 1
ATOM 851 O O . GLN A 1 102 ? -10.328 -8.126 8.022 1.00 94.62 102 GLN A O 1
ATOM 856 N N . GLN A 1 103 ? -10.226 -10.215 8.816 1.00 95.12 103 GLN A N 1
ATOM 857 C 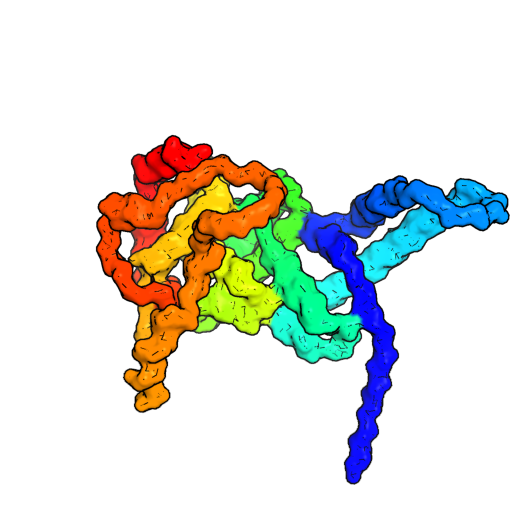CA . GLN A 1 103 ? -8.758 -10.262 8.814 1.00 95.12 103 GLN A CA 1
ATOM 858 C C . GLN A 1 103 ? -8.193 -10.069 7.400 1.00 95.12 103 GLN A C 1
ATOM 860 O O . GLN A 1 103 ? -7.232 -9.318 7.217 1.00 95.12 103 GLN A O 1
ATOM 865 N N . GLN A 1 104 ? -8.792 -10.730 6.404 1.00 95.44 104 GLN A N 1
ATOM 866 C CA . GLN A 1 104 ? -8.388 -10.609 5.005 1.00 95.44 104 GLN A CA 1
ATOM 867 C C . GLN A 1 104 ? -8.616 -9.188 4.477 1.00 95.44 104 GLN A C 1
ATOM 869 O O . GLN A 1 104 ? -7.699 -8.606 3.905 1.00 95.44 104 GLN A O 1
ATOM 874 N N . ASP A 1 105 ? -9.797 -8.611 4.707 1.00 96.38 105 ASP A N 1
ATOM 875 C CA . ASP A 1 105 ? -10.117 -7.244 4.284 1.00 96.38 105 ASP A CA 1
ATOM 876 C C . ASP A 1 105 ? -9.201 -6.198 4.948 1.00 96.38 105 ASP A C 1
ATOM 878 O O . ASP A 1 105 ? -8.634 -5.337 4.273 1.00 96.38 105 ASP A O 1
ATOM 882 N N . MET A 1 106 ? -8.953 -6.319 6.257 1.00 96.88 106 MET A N 1
ATOM 883 C CA . MET A 1 106 ? -8.023 -5.436 6.964 1.00 96.88 106 MET A CA 1
ATOM 884 C C . MET A 1 106 ? -6.594 -5.560 6.438 1.00 96.88 106 MET A C 1
ATOM 886 O O . MET A 1 106 ? -5.906 -4.550 6.289 1.00 96.88 106 MET A O 1
ATOM 890 N N . THR A 1 107 ? -6.145 -6.784 6.148 1.00 97.88 107 THR A N 1
ATOM 891 C CA . THR A 1 107 ? -4.821 -7.034 5.566 1.00 97.88 107 THR A CA 1
ATOM 892 C C . THR A 1 107 ? -4.717 -6.399 4.183 1.00 97.88 107 THR A C 1
ATOM 894 O O . THR A 1 107 ? -3.760 -5.671 3.918 1.00 97.88 107 THR A O 1
ATOM 897 N N . GLU A 1 108 ? -5.723 -6.601 3.330 1.00 97.75 108 GLU A N 1
ATOM 898 C CA . GLU A 1 108 ? -5.796 -5.990 2.003 1.00 97.75 108 GLU A CA 1
ATOM 899 C C . GLU A 1 108 ? -5.686 -4.463 2.114 1.00 97.75 108 GLU A C 1
ATOM 901 O O . GLU A 1 108 ? -4.769 -3.871 1.545 1.00 97.75 108 GLU A O 1
ATOM 906 N N . LYS A 1 109 ? -6.539 -3.822 2.925 1.00 98.19 109 LYS A N 1
ATOM 907 C CA . LYS A 1 109 ? -6.548 -2.363 3.136 1.00 98.19 109 LYS A CA 1
ATOM 908 C C . LYS A 1 109 ? -5.234 -1.844 3.742 1.00 98.19 109 LYS A C 1
ATOM 910 O O . LYS A 1 109 ? -4.756 -0.781 3.345 1.00 98.19 109 LYS A O 1
ATOM 915 N N . TYR A 1 110 ? -4.602 -2.585 4.657 1.00 98.50 110 TYR A N 1
ATOM 916 C CA . TYR A 1 110 ? -3.321 -2.193 5.259 1.00 98.50 110 TYR A CA 1
ATOM 917 C C . TYR A 1 110 ? -2.181 -2.177 4.229 1.00 98.50 110 TYR A C 1
ATOM 919 O O . TYR A 1 110 ? -1.379 -1.236 4.207 1.00 98.50 110 T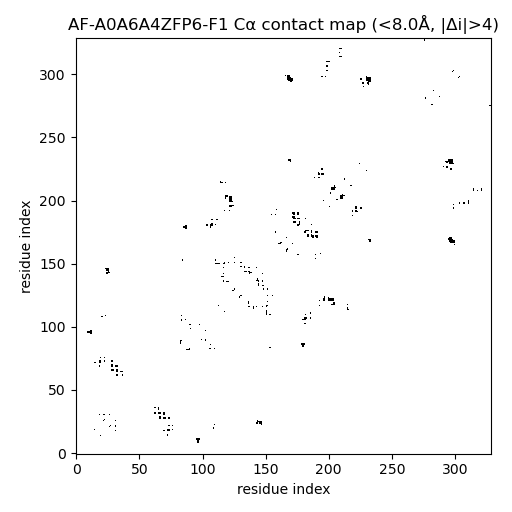YR A O 1
ATOM 927 N N . TYR A 1 111 ? -2.127 -3.183 3.349 1.00 98.44 111 TYR A N 1
ATOM 928 C CA . TYR A 1 111 ? -1.143 -3.284 2.265 1.00 98.44 111 TYR A CA 1
ATOM 929 C C . TYR A 1 111 ? -1.534 -2.504 1.004 1.00 98.44 111 TYR A C 1
ATOM 931 O O . TYR A 1 111 ? -0.727 -2.370 0.087 1.00 98.44 111 TYR A O 1
ATOM 939 N N . MET A 1 112 ? -2.732 -1.930 0.922 1.00 97.00 112 MET A N 1
ATOM 940 C CA . MET A 1 112 ? -3.039 -1.016 -0.171 1.00 97.00 112 MET A CA 1
ATOM 941 C C . MET A 1 112 ? -2.117 0.208 -0.136 1.00 97.00 112 MET A C 1
ATOM 943 O O . MET A 1 112 ? -1.809 0.784 0.917 1.00 97.00 112 MET A O 1
ATOM 947 N N . PHE A 1 113 ? -1.693 0.606 -1.333 1.00 95.94 113 PHE A N 1
ATOM 948 C CA . PHE A 1 113 ? -0.826 1.749 -1.558 1.00 95.94 113 PHE A CA 1
ATOM 949 C C . PHE A 1 113 ? -1.412 2.689 -2.612 1.00 95.94 113 PHE A C 1
ATOM 951 O O . PHE A 1 113 ? -2.168 2.278 -3.497 1.00 95.94 113 PHE A O 1
ATOM 958 N N . ASP A 1 114 ? -1.019 3.954 -2.521 1.00 94.81 114 ASP A N 1
ATOM 959 C CA . ASP A 1 114 ? -1.320 4.995 -3.490 1.00 94.81 114 ASP A CA 1
ATOM 960 C C . ASP A 1 114 ? -0.201 5.046 -4.540 1.00 94.81 114 ASP A C 1
ATOM 962 O O . ASP A 1 114 ? 0.991 5.118 -4.217 1.00 94.81 114 ASP A O 1
ATOM 966 N N . GLY A 1 115 ? -0.584 5.025 -5.816 1.00 91.44 115 GLY A N 1
ATOM 967 C CA . GLY A 1 115 ? 0.347 5.139 -6.932 1.00 91.44 115 GLY A CA 1
ATOM 968 C C . GLY A 1 115 ? 1.174 6.428 -6.900 1.00 91.44 115 GLY A C 1
ATOM 969 O O . GLY A 1 115 ? 2.347 6.402 -7.267 1.00 91.44 115 GLY A O 1
ATOM 970 N N . ALA A 1 116 ? 0.612 7.540 -6.414 1.00 91.31 116 ALA A N 1
ATOM 971 C CA . ALA A 1 116 ? 1.322 8.811 -6.279 1.00 91.31 116 ALA A CA 1
ATOM 972 C C . ALA A 1 116 ? 2.450 8.739 -5.238 1.00 91.31 116 ALA A C 1
ATOM 974 O O . ALA A 1 116 ? 3.528 9.296 -5.458 1.00 91.31 116 ALA A O 1
ATOM 975 N N . VAL A 1 117 ? 2.227 8.017 -4.134 1.00 93.38 117 VAL A N 1
ATOM 976 C CA . VAL A 1 117 ? 3.245 7.772 -3.101 1.00 93.38 117 VAL A CA 1
ATOM 977 C C . VAL A 1 117 ? 4.317 6.845 -3.659 1.00 93.38 117 VAL A C 1
ATOM 979 O O . VAL A 1 117 ? 5.490 7.212 -3.703 1.00 93.38 117 VAL A O 1
ATOM 982 N N . VAL A 1 118 ? 3.922 5.672 -4.161 1.00 92.25 118 VAL A N 1
ATOM 983 C CA . VAL A 1 118 ? 4.862 4.660 -4.660 1.00 92.25 118 VAL A CA 1
ATOM 984 C C . VAL A 1 118 ? 5.734 5.191 -5.785 1.00 92.25 118 VAL A C 1
ATOM 986 O O . VAL A 1 118 ? 6.941 4.957 -5.785 1.00 92.25 118 VAL A O 1
ATOM 989 N N . ARG A 1 119 ? 5.168 5.954 -6.720 1.00 91.06 119 ARG A N 1
ATOM 990 C CA . ARG A 1 119 ? 5.932 6.512 -7.835 1.00 91.06 119 ARG A CA 1
ATOM 991 C C . ARG A 1 119 ? 7.067 7.430 -7.376 1.00 91.06 119 ARG A C 1
ATOM 993 O O . ARG A 1 119 ? 8.113 7.462 -8.017 1.00 91.06 119 ARG A O 1
ATOM 1000 N N . ARG A 1 120 ? 6.899 8.140 -6.256 1.00 90.38 120 ARG A N 1
ATOM 1001 C CA . ARG A 1 120 ? 7.959 8.971 -5.655 1.00 90.38 120 ARG A CA 1
ATOM 1002 C C . ARG A 1 120 ? 9.015 8.158 -4.907 1.00 90.38 120 ARG A C 1
ATOM 1004 O O . ARG A 1 120 ? 10.120 8.651 -4.692 1.00 90.38 120 ARG A O 1
ATOM 1011 N N . LEU A 1 121 ? 8.690 6.921 -4.533 1.00 89.44 121 LEU A N 1
ATOM 1012 C CA . LEU A 1 121 ? 9.628 5.972 -3.934 1.00 89.44 121 LEU A CA 1
ATOM 1013 C C . LEU A 1 121 ? 10.475 5.235 -4.986 1.00 89.44 121 LEU A C 1
ATOM 1015 O O . LEU A 1 121 ? 11.537 4.713 -4.649 1.00 89.44 121 LEU A O 1
ATOM 1019 N N . LEU A 1 122 ? 10.043 5.200 -6.253 1.00 88.56 122 LEU A N 1
ATOM 1020 C CA . LEU A 1 122 ? 10.800 4.577 -7.342 1.00 88.56 122 LEU A CA 1
ATOM 1021 C C . LEU A 1 122 ? 12.145 5.279 -7.587 1.00 88.56 122 LEU A C 1
ATOM 1023 O O . LEU A 1 122 ? 12.305 6.477 -7.362 1.00 88.56 122 LEU A O 1
ATOM 1027 N N . GLY A 1 123 ? 13.141 4.508 -8.029 1.00 76.88 123 GLY A N 1
ATOM 1028 C CA . GLY A 1 123 ? 14.516 4.980 -8.240 1.00 76.88 123 GLY A CA 1
ATOM 1029 C C . GLY A 1 123 ? 15.332 5.165 -6.952 1.00 76.88 123 GLY A C 1
ATOM 1030 O O . GLY A 1 123 ? 16.561 5.207 -7.011 1.00 76.88 123 GLY A O 1
ATOM 1031 N N . LYS A 1 124 ? 14.688 5.200 -5.776 1.00 79.69 124 LYS A N 1
ATOM 1032 C CA . LYS A 1 124 ? 15.355 5.234 -4.468 1.00 79.69 124 LYS A CA 1
ATOM 1033 C C . LYS A 1 124 ? 15.531 3.813 -3.919 1.00 79.69 124 LYS A C 1
ATOM 1035 O O . LYS A 1 124 ? 14.677 2.946 -4.083 1.00 79.69 124 LYS A O 1
ATOM 1040 N N . LYS A 1 125 ? 16.642 3.561 -3.218 1.00 81.25 125 LYS A N 1
ATOM 1041 C CA . LYS A 1 125 ? 16.793 2.324 -2.430 1.00 81.25 125 LYS A CA 1
ATOM 1042 C C . LYS A 1 125 ? 15.925 2.411 -1.174 1.00 81.25 125 LYS A C 1
ATOM 1044 O O . LYS A 1 125 ? 15.964 3.433 -0.488 1.00 81.25 125 LYS A O 1
ATOM 1049 N N . LEU A 1 126 ? 15.249 1.318 -0.820 1.00 84.31 126 LEU A N 1
ATOM 1050 C CA . LEU A 1 126 ? 14.409 1.196 0.381 1.00 84.31 126 LEU A CA 1
ATOM 1051 C C . LEU A 1 126 ? 15.254 1.097 1.662 1.00 84.31 126 LEU A C 1
ATOM 1053 O O . LEU A 1 126 ? 15.340 0.067 2.322 1.00 84.31 126 LEU A O 1
ATOM 1057 N N . THR A 1 127 ? 15.942 2.187 1.982 1.00 81.38 127 THR A N 1
ATOM 1058 C CA . THR A 1 127 ? 16.871 2.295 3.111 1.00 81.38 127 THR A CA 1
ATOM 1059 C C . THR A 1 127 ? 16.285 3.164 4.213 1.00 81.38 127 THR A C 1
ATOM 1061 O O . THR A 1 127 ? 15.427 4.007 3.959 1.00 81.38 127 THR A O 1
ATOM 1064 N N . SER A 1 128 ? 16.835 3.063 5.424 1.00 76.06 128 SER A N 1
ATOM 1065 C CA . SER A 1 128 ? 16.481 3.965 6.530 1.00 76.06 128 SER A CA 1
ATOM 1066 C C . SER A 1 128 ? 16.746 5.446 6.211 1.00 76.06 128 SER A C 1
ATOM 1068 O O . SER A 1 128 ? 16.185 6.320 6.860 1.00 76.06 128 SER A O 1
ATOM 1070 N N . ARG A 1 129 ? 17.587 5.753 5.209 1.00 71.38 129 ARG A N 1
ATOM 1071 C CA . ARG A 1 129 ? 17.766 7.121 4.701 1.00 71.38 129 ARG A CA 1
ATOM 1072 C C . ARG A 1 129 ? 16.556 7.581 3.888 1.00 71.38 129 ARG A C 1
ATOM 1074 O O . ARG A 1 129 ? 16.057 8.660 4.153 1.00 71.38 129 ARG A O 1
ATOM 1081 N N . ALA A 1 130 ? 16.043 6.744 2.984 1.00 73.88 130 ALA A N 1
ATOM 1082 C CA . ALA A 1 130 ? 14.841 7.056 2.204 1.00 73.88 130 ALA A CA 1
ATOM 1083 C C . ALA A 1 130 ? 13.598 7.262 3.090 1.00 73.88 130 ALA A C 1
ATOM 1085 O O . ALA A 1 130 ? 12.713 8.029 2.735 1.00 73.88 130 ALA A O 1
ATOM 1086 N N . GLN A 1 131 ? 13.567 6.632 4.267 1.00 76.88 131 GLN A N 1
ATOM 1087 C CA . GLN A 1 131 ? 12.535 6.853 5.281 1.00 76.88 131 GLN A CA 1
ATOM 1088 C C . GLN A 1 131 ? 12.552 8.281 5.864 1.00 76.88 131 GLN A C 1
ATOM 1090 O O . GLN A 1 131 ? 11.510 8.771 6.294 1.00 76.88 131 GLN A O 1
ATOM 1095 N N . LYS A 1 132 ? 13.715 8.953 5.886 1.00 76.38 132 LYS A N 1
ATOM 1096 C CA . LYS A 1 132 ? 13.841 10.345 6.356 1.00 76.38 132 LYS A CA 1
ATOM 1097 C C . LYS A 1 132 ? 13.313 11.353 5.338 1.00 76.38 132 LYS A C 1
ATOM 1099 O O . LYS A 1 132 ? 12.846 12.405 5.740 1.00 76.38 132 LYS A O 1
ATOM 1104 N N . ASP A 1 133 ? 13.312 11.000 4.056 1.00 82.81 133 ASP A N 1
ATOM 1105 C CA . ASP A 1 133 ? 12.839 11.870 2.972 1.00 82.81 133 ASP A CA 1
ATOM 1106 C C . ASP A 1 133 ? 11.319 11.722 2.726 1.00 82.81 133 ASP A C 1
ATOM 1108 O O . ASP A 1 133 ? 10.806 12.119 1.679 1.00 82.81 133 ASP A O 1
ATOM 1112 N N . LEU A 1 134 ? 10.579 11.091 3.650 1.00 92.56 134 LEU A N 1
ATOM 1113 C CA . LEU A 1 134 ? 9.137 10.866 3.495 1.00 92.56 134 LEU A CA 1
ATOM 1114 C C . LEU A 1 134 ? 8.298 12.130 3.717 1.00 92.56 134 LEU A C 1
ATOM 1116 O O . LEU A 1 134 ? 7.153 12.150 3.269 1.00 92.56 134 LEU A O 1
ATOM 1120 N N . ASP A 1 135 ? 8.853 13.171 4.342 1.00 92.31 135 ASP A N 1
ATOM 1121 C CA . ASP A 1 135 ? 8.182 14.469 4.486 1.00 92.31 135 ASP A CA 1
ATOM 1122 C C . ASP A 1 135 ? 7.927 15.097 3.103 1.00 92.31 135 ASP A C 1
ATOM 1124 O O . ASP A 1 135 ? 6.790 15.430 2.774 1.00 92.31 135 ASP A O 1
ATOM 1128 N N . GLU A 1 136 ? 8.932 15.096 2.218 1.00 91.12 136 GLU A N 1
ATOM 1129 C CA . GLU A 1 136 ? 8.768 15.548 0.828 1.00 91.12 136 GLU A CA 1
ATOM 1130 C C . GLU A 1 136 ? 7.732 14.701 0.072 1.00 91.12 136 GLU A C 1
ATOM 1132 O O . GLU A 1 136 ? 6.921 15.220 -0.698 1.00 91.12 136 GLU A O 1
ATOM 1137 N N . VAL A 1 137 ? 7.736 13.377 0.273 1.00 92.25 137 VAL A N 1
ATOM 1138 C CA . VAL A 1 137 ? 6.767 12.477 -0.375 1.00 92.25 137 VAL A CA 1
ATOM 1139 C C . VAL A 1 137 ? 5.347 12.789 0.092 1.00 92.25 137 VAL A C 1
ATOM 1141 O O . VAL A 1 137 ? 4.436 12.818 -0.737 1.00 92.25 137 VAL A O 1
ATOM 1144 N N . SER A 1 138 ? 5.163 13.040 1.388 1.00 94.75 138 SER A N 1
ATOM 1145 C CA . SER A 1 138 ? 3.887 13.414 2.002 1.00 94.75 138 SER A CA 1
ATOM 1146 C C . SER A 1 138 ? 3.341 14.707 1.396 1.00 94.75 138 SER A C 1
ATOM 1148 O O . SER A 1 138 ? 2.226 14.701 0.870 1.00 94.75 138 SER A O 1
ATOM 1150 N N . GLU A 1 139 ? 4.153 15.765 1.350 1.00 93.12 139 GLU A N 1
ATOM 1151 C CA . GLU A 1 139 ? 3.768 17.059 0.773 1.00 93.12 139 GLU A CA 1
ATOM 1152 C C . GLU A 1 139 ? 3.328 16.927 -0.687 1.00 93.12 139 GLU A C 1
ATOM 1154 O O . GLU A 1 139 ? 2.274 17.419 -1.084 1.00 93.12 139 GLU A O 1
ATOM 1159 N N . HIS A 1 140 ? 4.097 16.203 -1.498 1.00 90.88 140 HIS A N 1
ATOM 1160 C CA . HIS A 1 140 ? 3.838 16.145 -2.931 1.00 90.88 140 HIS A CA 1
ATOM 1161 C C . HIS A 1 140 ? 2.790 15.108 -3.362 1.00 90.88 140 HIS A C 1
ATOM 1163 O O . HIS A 1 140 ? 2.355 15.120 -4.518 1.00 90.88 140 HIS A O 1
ATOM 1169 N N . SER A 1 141 ? 2.466 14.139 -2.506 1.00 91.19 141 SER A N 1
ATOM 1170 C CA . SER A 1 141 ? 1.385 13.173 -2.750 1.00 91.19 141 SER A CA 1
ATOM 1171 C C . SER A 1 141 ? 0.068 13.599 -2.108 1.00 91.19 141 SER A C 1
ATOM 1173 O O . SER A 1 141 ? -0.946 12.953 -2.355 1.00 91.19 141 SER A O 1
ATOM 1175 N N . LEU A 1 142 ? 0.079 14.682 -1.317 1.00 93.56 142 LEU A N 1
ATOM 1176 C CA . LEU A 1 142 ? -1.065 15.151 -0.532 1.00 93.56 142 LEU A CA 1
ATOM 1177 C C . LEU A 1 142 ? -1.612 14.058 0.401 1.00 93.56 142 LEU A C 1
ATOM 1179 O O . LEU A 1 142 ? -2.813 13.968 0.656 1.00 93.56 142 LEU A O 1
ATOM 1183 N N . ARG A 1 143 ? -0.716 13.208 0.911 1.00 95.31 143 ARG A N 1
ATOM 1184 C CA . ARG A 1 143 ? -1.015 12.158 1.891 1.00 95.31 143 ARG A CA 1
ATOM 1185 C C . ARG A 1 143 ? -0.341 12.482 3.205 1.00 95.31 143 ARG A C 1
ATOM 1187 O O . ARG A 1 143 ? 0.685 13.153 3.229 1.00 95.31 143 ARG A O 1
ATOM 1194 N N . THR A 1 144 ? -0.892 11.988 4.310 1.00 95.81 144 THR A N 1
ATOM 1195 C CA . THR A 1 144 ? -0.267 12.191 5.620 1.00 95.81 144 THR A CA 1
ATOM 1196 C C . THR A 1 144 ? 1.066 11.447 5.708 1.00 95.81 144 THR A C 1
ATOM 1198 O O . THR A 1 144 ? 1.247 10.369 5.135 1.00 95.81 144 THR A O 1
ATOM 1201 N N . LEU A 1 145 ? 1.994 11.978 6.504 1.00 95.69 145 LEU A N 1
ATOM 1202 C CA . LEU A 1 145 ? 3.286 11.336 6.735 1.00 95.69 145 LEU A CA 1
ATOM 1203 C C . LEU A 1 145 ? 3.139 9.918 7.313 1.00 95.69 145 LEU A C 1
ATOM 1205 O O . LEU A 1 145 ? 3.885 9.016 6.932 1.00 95.69 145 LEU A O 1
ATOM 1209 N N . LYS A 1 146 ? 2.166 9.695 8.209 1.00 95.50 146 LYS A N 1
ATOM 1210 C CA . LYS A 1 146 ? 1.885 8.368 8.783 1.00 95.50 146 LYS A CA 1
ATOM 1211 C C . LYS A 1 146 ? 1.445 7.378 7.697 1.00 95.50 146 LYS A C 1
ATOM 1213 O O . LYS A 1 146 ? 1.948 6.256 7.665 1.00 95.50 146 LYS A O 1
ATOM 1218 N N . ASN A 1 147 ? 0.586 7.808 6.771 1.00 96.12 147 ASN A N 1
ATOM 1219 C CA . ASN A 1 147 ? 0.169 7.003 5.625 1.00 96.12 147 ASN A CA 1
ATOM 1220 C C . ASN A 1 147 ? 1.358 6.672 4.700 1.00 96.12 147 ASN A C 1
ATOM 1222 O O . ASN A 1 147 ? 1.580 5.500 4.387 1.00 96.12 147 ASN A O 1
ATOM 1226 N N . CYS A 1 148 ? 2.190 7.660 4.346 1.00 96.75 148 CYS A N 1
ATOM 1227 C CA . CYS A 1 148 ? 3.395 7.434 3.538 1.00 96.75 148 CYS A CA 1
ATOM 1228 C C . CYS A 1 148 ? 4.383 6.466 4.212 1.00 96.75 148 CYS A C 1
ATOM 1230 O O . CYS A 1 148 ? 4.923 5.580 3.547 1.00 96.75 148 CYS A O 1
ATOM 1232 N N . ARG A 1 149 ? 4.591 6.588 5.532 1.00 95.69 149 ARG A N 1
ATOM 1233 C CA . ARG A 1 149 ? 5.438 5.675 6.323 1.00 95.69 149 ARG A CA 1
ATOM 1234 C C . ARG A 1 149 ? 4.928 4.238 6.277 1.00 95.69 149 ARG A C 1
ATOM 1236 O O . ARG A 1 149 ? 5.728 3.343 6.018 1.00 95.69 149 ARG A O 1
ATOM 1243 N N . ARG A 1 150 ? 3.619 4.014 6.450 1.00 96.75 150 ARG A N 1
ATOM 1244 C CA . ARG A 1 150 ? 3.017 2.673 6.330 1.00 96.75 150 ARG A CA 1
ATOM 1245 C C . ARG A 1 150 ? 3.297 2.064 4.957 1.00 96.75 150 ARG A C 1
ATOM 1247 O O . ARG A 1 150 ? 3.790 0.943 4.867 1.00 96.75 150 ARG A O 1
ATOM 1254 N N . GLN A 1 151 ? 3.013 2.809 3.887 1.00 96.81 151 GLN A N 1
ATOM 1255 C CA . GLN A 1 151 ? 3.209 2.325 2.518 1.00 96.81 151 GLN A CA 1
ATOM 1256 C C . GLN A 1 151 ? 4.681 1.997 2.224 1.00 96.81 151 GLN A C 1
ATOM 1258 O O . GLN A 1 151 ? 4.970 0.950 1.641 1.00 96.81 151 GLN A O 1
ATOM 1263 N N . PHE A 1 152 ? 5.609 2.852 2.668 1.00 95.81 152 PHE A N 1
ATOM 1264 C CA . PHE A 1 152 ? 7.048 2.613 2.548 1.00 95.81 152 PHE A CA 1
ATOM 1265 C C . PHE A 1 152 ? 7.481 1.341 3.286 1.00 95.81 152 PHE A C 1
ATOM 1267 O O . PHE A 1 152 ? 8.167 0.504 2.703 1.00 95.81 152 PHE A O 1
ATOM 1274 N N . GLU A 1 153 ? 7.061 1.162 4.541 1.00 95.62 153 GLU A N 1
ATOM 1275 C CA . GLU A 1 153 ? 7.428 -0.015 5.337 1.00 95.62 153 GLU A CA 1
ATOM 1276 C C . GLU A 1 153 ? 6.812 -1.308 4.788 1.00 95.62 153 GLU A C 1
ATOM 1278 O O . GLU A 1 153 ? 7.474 -2.345 4.773 1.00 95.62 153 GLU A O 1
ATOM 1283 N N . ASN A 1 154 ? 5.585 -1.261 4.263 1.00 97.31 154 ASN A N 1
ATOM 1284 C CA . ASN A 1 154 ? 4.965 -2.414 3.604 1.00 97.31 154 ASN A CA 1
ATOM 1285 C C . ASN A 1 154 ? 5.725 -2.816 2.339 1.00 97.31 154 ASN A C 1
ATOM 1287 O O . ASN A 1 154 ? 6.033 -3.993 2.145 1.00 97.31 154 ASN A O 1
ATOM 1291 N N . LEU A 1 155 ? 6.092 -1.835 1.511 1.00 95.94 155 LEU A N 1
ATOM 1292 C CA . LEU A 1 155 ? 6.908 -2.067 0.325 1.00 95.94 155 LEU A CA 1
ATOM 1293 C C . LEU A 1 155 ? 8.294 -2.615 0.688 1.00 95.94 155 LEU A C 1
ATOM 1295 O O . LEU A 1 155 ? 8.755 -3.574 0.071 1.00 95.94 155 LEU A O 1
ATOM 1299 N N . ARG A 1 156 ? 8.937 -2.046 1.713 1.00 94.44 156 ARG A N 1
ATOM 1300 C CA . ARG A 1 156 ? 10.225 -2.514 2.231 1.00 94.44 156 ARG A CA 1
ATOM 1301 C C . ARG A 1 156 ? 10.137 -3.957 2.710 1.00 94.44 156 ARG A C 1
ATOM 1303 O O . ARG A 1 156 ? 10.980 -4.757 2.327 1.00 94.44 156 ARG A O 1
ATOM 1310 N N . ARG A 1 157 ? 9.107 -4.313 3.480 1.00 95.25 157 ARG A N 1
ATOM 1311 C CA . ARG A 1 157 ? 8.907 -5.678 3.984 1.00 95.25 157 ARG A CA 1
ATOM 1312 C C . ARG A 1 157 ? 8.747 -6.691 2.855 1.00 95.25 157 ARG A C 1
ATOM 1314 O O . ARG A 1 157 ? 9.378 -7.743 2.899 1.00 95.25 157 ARG A O 1
ATOM 1321 N N . ILE A 1 158 ? 7.951 -6.365 1.837 1.00 94.75 158 ILE A N 1
ATOM 1322 C CA . ILE A 1 158 ? 7.776 -7.224 0.657 1.00 94.75 158 ILE A CA 1
ATOM 1323 C C . ILE A 1 158 ? 9.090 -7.355 -0.117 1.00 94.75 158 ILE A C 1
ATOM 1325 O O . ILE A 1 158 ? 9.487 -8.466 -0.460 1.00 94.75 158 ILE A O 1
ATOM 1329 N N . TYR A 1 159 ? 9.792 -6.247 -0.358 1.00 92.31 159 TYR A N 1
ATOM 1330 C CA . TYR A 1 159 ? 11.070 -6.266 -1.066 1.00 92.31 159 TYR A CA 1
ATOM 1331 C C . TYR A 1 159 ? 12.118 -7.105 -0.322 1.00 92.31 159 TYR A C 1
ATOM 1333 O O . TYR A 1 159 ? 12.729 -7.987 -0.918 1.00 92.31 159 TYR A O 1
ATOM 1341 N N . THR A 1 160 ? 12.289 -6.879 0.984 1.00 92.12 160 THR A N 1
ATOM 1342 C CA . THR A 1 160 ? 13.233 -7.625 1.826 1.00 92.12 160 THR A CA 1
ATOM 1343 C C . THR A 1 160 ? 12.896 -9.116 1.857 1.00 92.12 160 THR A C 1
ATOM 1345 O O . THR A 1 160 ? 13.789 -9.935 1.667 1.00 92.12 160 THR A O 1
ATOM 1348 N N . PHE A 1 161 ? 11.615 -9.487 1.976 1.00 92.44 161 PHE A N 1
ATOM 1349 C CA . PHE A 1 161 ? 11.184 -10.888 1.880 1.00 92.44 161 PHE A CA 1
ATOM 1350 C C . PHE A 1 161 ? 11.591 -11.550 0.550 1.00 92.44 161 PHE A C 1
ATOM 1352 O O . PHE A 1 161 ? 11.980 -12.722 0.527 1.00 92.44 161 PHE A O 1
ATOM 1359 N N . LEU A 1 162 ? 11.499 -10.815 -0.562 1.00 88.19 162 LEU A N 1
ATOM 1360 C CA . LEU A 1 162 ? 11.890 -11.317 -1.880 1.00 88.19 162 LEU A CA 1
ATOM 1361 C C . LEU A 1 162 ? 13.418 -11.382 -2.049 1.00 88.19 162 LEU A C 1
ATOM 1363 O O . LEU A 1 162 ? 13.924 -12.311 -2.683 1.00 88.19 162 LEU A O 1
ATOM 1367 N N . GLU A 1 163 ? 14.155 -10.449 -1.446 1.00 85.00 163 GLU A N 1
ATOM 1368 C CA . GLU A 1 163 ? 15.618 -10.385 -1.491 1.00 85.00 163 GLU A CA 1
ATOM 1369 C C . GLU A 1 163 ? 16.287 -11.480 -0.646 1.00 85.00 163 GLU A C 1
ATOM 1371 O O . GLU A 1 163 ? 17.131 -12.217 -1.159 1.00 85.00 163 GLU A O 1
ATOM 1376 N N . GLU A 1 164 ? 15.877 -11.653 0.616 1.00 82.12 164 GLU A N 1
ATOM 1377 C CA . GLU A 1 164 ? 16.529 -12.541 1.598 1.00 82.12 164 GLU A CA 1
ATOM 1378 C C . GLU A 1 164 ? 16.582 -14.015 1.171 1.00 82.12 164 GLU A C 1
ATOM 1380 O O . GLU A 1 164 ? 17.476 -14.757 1.576 1.00 82.12 164 GLU A O 1
ATOM 1385 N N . LYS A 1 165 ? 15.643 -14.454 0.330 1.00 63.81 165 LYS A N 1
ATOM 1386 C CA . LYS A 1 165 ? 15.544 -15.846 -0.139 1.00 63.81 165 LYS A CA 1
ATOM 1387 C C . LYS A 1 165 ? 15.956 -16.036 -1.601 1.00 63.81 165 LYS A C 1
ATOM 1389 O O . LYS A 1 165 ? 15.755 -17.115 -2.152 1.00 63.81 165 LYS A O 1
ATOM 1394 N N . ASN A 1 166 ? 16.509 -15.000 -2.244 1.00 65.06 166 ASN A N 1
ATOM 1395 C CA . ASN A 1 166 ? 16.672 -14.938 -3.702 1.00 65.06 166 ASN A CA 1
ATOM 1396 C C . ASN A 1 166 ? 15.368 -15.325 -4.439 1.00 65.06 166 ASN A C 1
ATOM 1398 O O . ASN A 1 166 ? 15.374 -15.973 -5.489 1.00 65.06 166 ASN A O 1
ATOM 1402 N N . ASN A 1 167 ? 14.238 -14.928 -3.843 1.00 66.81 167 ASN A N 1
ATOM 1403 C CA . ASN A 1 167 ? 12.870 -15.217 -4.271 1.00 66.81 167 ASN A CA 1
ATOM 1404 C C . ASN A 1 167 ? 12.428 -14.318 -5.430 1.00 66.81 167 ASN A C 1
ATOM 1406 O O . ASN A 1 167 ? 11.272 -14.354 -5.841 1.00 66.81 167 ASN A O 1
ATOM 1410 N N . PHE A 1 168 ? 13.356 -13.572 -6.026 1.00 70.38 168 PHE A N 1
ATOM 1411 C CA . PHE A 1 168 ? 13.182 -12.939 -7.327 1.00 70.38 168 PHE A CA 1
ATOM 1412 C C . PHE A 1 168 ? 13.098 -13.941 -8.486 1.00 70.38 168 PHE A C 1
ATOM 1414 O O . PHE A 1 168 ? 13.343 -13.553 -9.621 1.00 70.38 168 PHE A O 1
ATOM 1421 N N . GLN A 1 169 ? 12.816 -15.217 -8.211 1.00 62.88 169 GLN A N 1
ATOM 1422 C CA . GLN A 1 169 ? 12.697 -16.293 -9.184 1.00 62.88 169 GLN A CA 1
ATOM 1423 C C . GLN A 1 169 ? 11.328 -16.956 -9.044 1.00 62.88 169 GLN A C 1
ATOM 1425 O O . GLN A 1 169 ? 10.918 -17.339 -7.948 1.00 62.88 169 GLN A O 1
ATOM 1430 N N . GLY A 1 170 ? 10.657 -17.170 -10.173 1.00 64.56 170 GLY A N 1
ATOM 1431 C CA . GLY A 1 170 ? 9.380 -17.880 -10.213 1.00 64.56 170 GLY A CA 1
ATOM 1432 C C . GLY A 1 170 ? 8.172 -16.947 -10.064 1.00 64.56 170 GLY A C 1
ATOM 1433 O O . GLY A 1 170 ? 8.256 -15.770 -10.428 1.00 64.56 170 GLY A O 1
ATOM 1434 N N . PRO A 1 171 ? 7.009 -17.460 -9.622 1.00 72.19 171 PRO A N 1
ATOM 1435 C CA . PRO A 1 171 ? 5.757 -16.708 -9.625 1.00 72.19 171 PRO A CA 1
ATOM 1436 C C . PRO A 1 171 ? 5.703 -15.707 -8.457 1.00 72.19 171 PRO A C 1
ATOM 1438 O O . PRO A 1 171 ? 5.033 -15.959 -7.458 1.00 72.19 171 PRO A O 1
ATOM 1441 N N . LEU A 1 172 ? 6.386 -14.563 -8.602 1.00 79.19 172 LEU A N 1
ATOM 1442 C CA . LEU A 1 172 ? 6.441 -13.466 -7.619 1.00 79.19 172 LEU A CA 1
ATOM 1443 C C . LEU A 1 172 ? 5.076 -13.151 -6.999 1.00 79.19 172 LEU A C 1
ATOM 1445 O O . LEU A 1 172 ? 4.956 -13.093 -5.781 1.00 79.19 172 LEU A O 1
ATOM 1449 N N . THR A 1 173 ? 4.045 -13.005 -7.833 1.00 82.94 173 THR A N 1
ATOM 1450 C CA . THR A 1 173 ? 2.676 -12.726 -7.386 1.00 82.94 173 THR A CA 1
ATOM 1451 C C . THR A 1 173 ? 2.198 -13.749 -6.357 1.00 82.94 173 THR A C 1
ATOM 1453 O O . THR A 1 173 ? 1.740 -13.358 -5.291 1.00 82.94 173 THR A O 1
ATOM 1456 N N . ARG A 1 174 ? 2.377 -15.052 -6.619 1.00 82.12 174 ARG A N 1
ATOM 1457 C CA . ARG A 1 174 ? 1.966 -16.116 -5.689 1.00 82.12 174 ARG A CA 1
ATOM 1458 C C . ARG A 1 174 ? 2.770 -16.081 -4.395 1.00 82.12 174 ARG A C 1
ATOM 1460 O O . ARG A 1 174 ? 2.190 -16.174 -3.326 1.00 82.12 174 ARG A O 1
ATOM 1467 N N . LEU A 1 175 ? 4.085 -15.868 -4.482 1.00 87.19 175 LEU A N 1
ATOM 1468 C CA . LEU A 1 175 ? 4.940 -15.761 -3.294 1.00 87.19 175 LEU A CA 1
ATOM 1469 C C . LEU A 1 175 ? 4.504 -14.611 -2.376 1.00 87.19 175 LEU A C 1
ATOM 1471 O O . LEU A 1 175 ? 4.507 -14.765 -1.157 1.00 87.19 175 LEU A O 1
ATOM 1475 N N . ILE A 1 176 ? 4.126 -13.468 -2.957 1.00 89.81 176 ILE A N 1
ATOM 1476 C CA . ILE A 1 176 ? 3.623 -12.320 -2.200 1.00 89.81 176 ILE A CA 1
ATOM 1477 C C . ILE A 1 176 ? 2.243 -12.642 -1.605 1.00 89.81 176 ILE A C 1
ATOM 1479 O O . ILE A 1 176 ? 2.036 -12.391 -0.421 1.00 89.81 176 ILE A O 1
ATOM 1483 N N . MET A 1 177 ? 1.319 -13.226 -2.378 1.00 91.50 177 MET A N 1
ATOM 1484 C CA . MET A 1 177 ? -0.006 -13.626 -1.878 1.00 91.50 177 MET A CA 1
ATOM 1485 C C . MET A 1 177 ? 0.097 -14.581 -0.690 1.00 91.50 177 MET A C 1
ATOM 1487 O O . MET A 1 177 ? -0.508 -14.336 0.348 1.00 91.50 177 MET A O 1
ATOM 1491 N N . ASP A 1 178 ? 0.888 -15.644 -0.822 1.00 91.62 178 ASP A N 1
ATOM 1492 C CA . ASP A 1 178 ? 0.973 -16.698 0.187 1.00 91.62 178 ASP A CA 1
ATOM 1493 C C . ASP A 1 178 ? 1.594 -16.182 1.490 1.00 91.62 178 ASP A C 1
ATOM 1495 O O . ASP A 1 178 ? 1.184 -16.590 2.578 1.00 91.62 178 ASP A O 1
ATOM 1499 N N . GLN A 1 179 ? 2.563 -15.264 1.391 1.00 94.56 179 GLN A N 1
ATOM 1500 C CA . GLN A 1 179 ? 3.239 -14.716 2.563 1.00 94.56 179 GLN A CA 1
ATOM 1501 C C . GLN A 1 179 ? 2.472 -13.575 3.236 1.00 94.56 179 GLN A C 1
ATOM 1503 O O . GLN A 1 179 ? 2.473 -13.468 4.464 1.00 94.56 179 GLN A O 1
ATOM 1508 N N . PHE A 1 180 ? 1.863 -12.690 2.451 1.00 96.25 180 PHE A N 1
ATOM 1509 C CA . PHE A 1 180 ? 1.219 -11.480 2.960 1.00 96.25 180 PHE A CA 1
ATOM 1510 C C . PHE A 1 180 ? -0.304 -11.597 3.028 1.00 96.25 180 PHE A C 1
ATOM 1512 O O . PHE A 1 180 ? -0.948 -10.679 3.511 1.00 96.25 180 PHE A O 1
ATOM 1519 N N . LEU A 1 181 ? -0.881 -12.721 2.593 1.00 96.56 181 LEU A N 1
ATOM 1520 C CA . LEU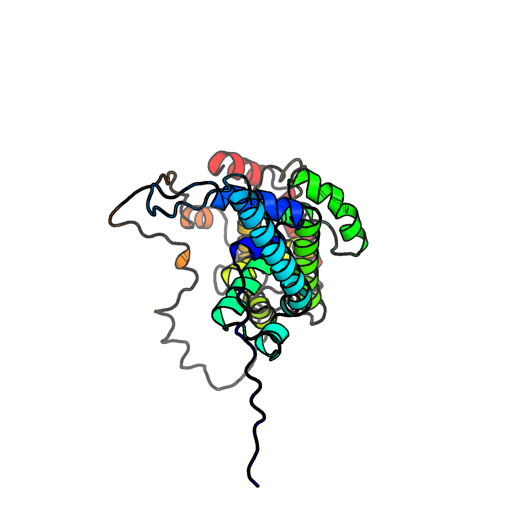 A 1 181 ? -2.323 -12.997 2.609 1.00 96.56 181 LEU A CA 1
ATOM 1521 C C . LEU A 1 181 ? -3.168 -11.897 1.943 1.00 96.56 181 LEU A C 1
ATOM 1523 O O . LEU A 1 181 ? -4.293 -11.625 2.358 1.00 96.56 181 LEU A O 1
ATOM 1527 N N . ILE A 1 182 ? -2.615 -11.277 0.900 1.00 95.56 182 ILE A N 1
ATOM 1528 C CA . ILE A 1 182 ? -3.280 -10.262 0.077 1.00 95.56 182 ILE A CA 1
ATOM 1529 C C . ILE A 1 182 ? -3.833 -10.868 -1.212 1.00 95.56 182 ILE A C 1
ATOM 1531 O O . ILE A 1 182 ? -3.426 -11.952 -1.642 1.00 95.56 182 ILE A O 1
ATOM 1535 N N . SER A 1 183 ? -4.742 -10.146 -1.861 1.00 89.19 183 SER A N 1
ATOM 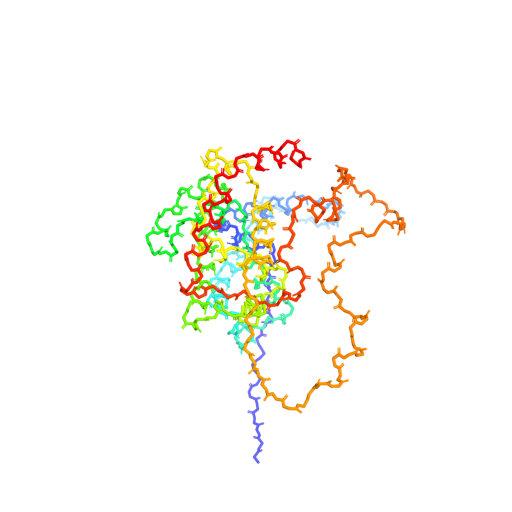1536 C CA . SER A 1 183 ? -5.333 -10.553 -3.130 1.00 89.19 183 SER A CA 1
ATOM 1537 C C . SER A 1 183 ? -4.291 -10.685 -4.245 1.00 89.19 183 SER A C 1
ATOM 1539 O O . SER A 1 183 ? -3.263 -10.000 -4.271 1.00 89.19 183 SER A O 1
ATOM 1541 N N . GLU A 1 184 ? -4.594 -11.521 -5.240 1.00 84.25 184 GLU A N 1
ATOM 1542 C CA . GLU A 1 184 ? -3.771 -11.648 -6.450 1.00 84.25 184 GLU A CA 1
ATOM 1543 C C . GLU A 1 184 ? -3.588 -10.303 -7.159 1.00 84.25 184 GLU A C 1
ATOM 1545 O O . GLU A 1 184 ? -2.495 -9.972 -7.621 1.00 84.25 184 GLU A O 1
ATOM 1550 N N . LYS A 1 185 ? -4.647 -9.487 -7.181 1.00 84.25 185 LYS A N 1
ATOM 1551 C CA . LYS A 1 185 ? -4.634 -8.157 -7.786 1.00 84.25 185 LYS A CA 1
ATOM 1552 C C . LYS A 1 185 ? -3.620 -7.244 -7.099 1.00 84.25 185 LYS A C 1
ATOM 1554 O O . LYS A 1 185 ? -2.842 -6.585 -7.787 1.00 84.25 185 LYS A O 1
ATOM 1559 N N . LEU A 1 186 ? -3.615 -7.187 -5.767 1.00 88.12 186 LEU A N 1
ATOM 1560 C CA . LEU A 1 186 ? -2.679 -6.345 -5.021 1.00 88.12 186 LEU A CA 1
ATOM 1561 C C . LEU A 1 186 ? -1.250 -6.901 -5.077 1.00 88.12 186 LEU A C 1
ATOM 1563 O O . LEU A 1 186 ? -0.303 -6.142 -5.287 1.00 88.12 186 LEU A O 1
ATOM 1567 N N . ALA A 1 187 ? -1.085 -8.220 -4.999 1.00 87.25 187 ALA A N 1
ATOM 1568 C CA . ALA A 1 187 ? 0.213 -8.869 -5.157 1.00 87.25 187 ALA A CA 1
ATOM 1569 C C . ALA A 1 187 ? 0.844 -8.607 -6.535 1.00 87.25 187 ALA A C 1
ATOM 1571 O O . ALA A 1 187 ? 2.042 -8.339 -6.621 1.00 87.25 187 ALA A O 1
ATOM 1572 N N . ALA A 1 188 ? 0.049 -8.611 -7.610 1.00 84.62 188 ALA A N 1
ATOM 1573 C CA . ALA A 1 188 ? 0.527 -8.292 -8.955 1.00 84.62 188 ALA A CA 1
ATOM 1574 C C . ALA A 1 188 ? 1.011 -6.836 -9.057 1.00 84.62 188 ALA A C 1
ATOM 1576 O O . ALA A 1 188 ? 2.051 -6.565 -9.665 1.00 84.62 188 ALA A O 1
ATOM 1577 N N . LYS A 1 189 ? 0.308 -5.898 -8.405 1.00 87.62 189 LYS A N 1
ATOM 1578 C CA . LYS A 1 189 ? 0.759 -4.504 -8.295 1.00 87.62 189 LYS A CA 1
ATOM 1579 C C . LYS A 1 189 ? 2.100 -4.415 -7.571 1.00 87.62 189 LYS A C 1
ATOM 1581 O O . LYS A 1 189 ? 3.014 -3.771 -8.076 1.00 87.62 189 LYS A O 1
ATOM 1586 N N . TYR A 1 190 ? 2.248 -5.099 -6.437 1.00 92.12 190 TYR A N 1
ATOM 1587 C CA . TYR A 1 190 ? 3.518 -5.160 -5.713 1.00 92.12 190 TYR A CA 1
ATOM 1588 C C . TYR A 1 190 ? 4.652 -5.761 -6.541 1.00 92.12 190 TYR A C 1
ATOM 1590 O O . TYR A 1 190 ? 5.757 -5.224 -6.520 1.00 92.12 190 TYR A O 1
ATOM 1598 N N . ALA A 1 191 ? 4.388 -6.814 -7.318 1.00 87.69 191 ALA A N 1
ATOM 1599 C CA . ALA A 1 191 ? 5.383 -7.400 -8.210 1.00 87.69 191 ALA A CA 1
ATOM 1600 C C . ALA A 1 191 ? 5.901 -6.379 -9.243 1.00 87.69 191 ALA A C 1
ATOM 1602 O O . ALA A 1 191 ? 7.110 -6.293 -9.455 1.00 87.69 191 ALA A O 1
ATOM 1603 N N . CYS A 1 192 ? 5.015 -5.550 -9.811 1.00 87.56 192 CYS A N 1
ATOM 1604 C CA . CYS A 1 192 ? 5.402 -4.454 -10.709 1.00 87.56 192 CYS A CA 1
ATOM 1605 C C . CYS A 1 192 ? 6.284 -3.419 -9.994 1.00 87.56 192 CYS A C 1
ATOM 1607 O O . CYS A 1 192 ? 7.313 -2.998 -10.520 1.00 87.56 192 CYS A O 1
ATOM 1609 N N . VAL A 1 193 ? 5.910 -3.025 -8.773 1.00 91.06 193 VAL A N 1
ATOM 1610 C CA . VAL A 1 193 ? 6.670 -2.046 -7.979 1.00 91.06 193 VAL A CA 1
ATOM 1611 C C . VAL A 1 193 ? 8.075 -2.569 -7.687 1.00 91.06 193 VAL A C 1
ATOM 1613 O O . VAL A 1 193 ? 9.065 -1.877 -7.913 1.00 91.06 193 VAL A O 1
ATOM 1616 N N . VAL A 1 194 ? 8.164 -3.811 -7.212 1.00 89.25 194 VAL A N 1
ATOM 1617 C CA . VAL A 1 194 ? 9.425 -4.476 -6.882 1.00 89.25 194 VAL A CA 1
ATOM 1618 C C . VAL A 1 194 ? 10.311 -4.604 -8.118 1.00 89.25 194 VAL A C 1
ATOM 1620 O O . VAL A 1 194 ? 11.504 -4.322 -8.029 1.00 89.25 194 VAL A O 1
ATOM 1623 N N . PHE A 1 195 ? 9.738 -4.959 -9.271 1.00 85.31 195 PHE A N 1
ATOM 1624 C CA . PHE A 1 195 ? 10.456 -4.994 -10.544 1.00 85.31 195 PHE A CA 1
ATOM 1625 C C . PHE A 1 195 ? 11.087 -3.637 -10.881 1.00 85.31 195 PHE A C 1
ATOM 1627 O O . PHE A 1 195 ? 12.289 -3.564 -11.147 1.00 85.31 195 PHE A O 1
ATOM 1634 N N . LEU A 1 196 ? 10.309 -2.554 -10.799 1.00 87.38 196 LEU A N 1
ATOM 1635 C CA . LEU A 1 196 ? 10.788 -1.199 -11.086 1.00 87.38 196 LEU A CA 1
ATOM 1636 C C . LEU A 1 196 ? 11.871 -0.741 -10.095 1.00 87.38 196 LEU A C 1
ATOM 1638 O O . LEU A 1 196 ? 12.864 -0.136 -10.505 1.00 87.38 196 LEU A O 1
ATOM 1642 N N . ILE A 1 197 ? 11.716 -1.045 -8.803 1.00 87.31 197 ILE A N 1
ATOM 1643 C CA . ILE A 1 197 ? 12.706 -0.709 -7.765 1.00 87.31 197 ILE A CA 1
ATOM 1644 C C . ILE A 1 197 ? 14.005 -1.477 -7.986 1.00 87.31 197 ILE A C 1
ATOM 1646 O O . ILE A 1 197 ? 15.086 -0.885 -7.976 1.00 87.31 197 ILE A O 1
ATOM 1650 N N . HIS A 1 198 ? 13.911 -2.784 -8.219 1.00 84.25 198 HIS A N 1
ATOM 1651 C CA . HIS A 1 198 ? 15.077 -3.641 -8.399 1.00 84.25 198 HIS A CA 1
ATOM 1652 C C . HIS A 1 198 ? 15.831 -3.322 -9.696 1.00 84.25 198 HIS A C 1
ATOM 1654 O O . HIS A 1 198 ? 17.058 -3.225 -9.699 1.00 84.25 198 HIS A O 1
ATOM 1660 N N . GLY A 1 199 ? 15.098 -3.024 -10.775 1.00 79.25 199 GLY A N 1
ATOM 1661 C CA . GLY A 1 199 ? 15.647 -2.479 -12.022 1.00 79.25 199 GLY A CA 1
ATOM 1662 C C . GLY A 1 199 ? 16.139 -1.026 -11.918 1.00 79.25 199 GLY A C 1
ATOM 1663 O O . GLY A 1 199 ? 16.730 -0.509 -12.865 1.00 79.25 199 GLY A O 1
ATOM 1664 N N . ARG A 1 200 ? 15.930 -0.361 -10.771 1.00 82.25 200 ARG A N 1
ATOM 1665 C CA . ARG A 1 200 ? 16.279 1.045 -10.500 1.00 82.25 200 ARG A CA 1
ATOM 1666 C C . ARG A 1 200 ? 15.726 2.017 -11.542 1.00 82.25 200 ARG A C 1
ATOM 1668 O O . ARG A 1 200 ? 16.435 2.924 -11.980 1.00 82.25 200 ARG A O 1
ATOM 1675 N N . PHE A 1 201 ? 14.478 1.830 -11.956 1.00 84.00 201 PHE A N 1
ATOM 1676 C CA . PHE A 1 201 ? 13.802 2.740 -12.879 1.00 84.00 201 PHE A CA 1
ATOM 1677 C C . PHE A 1 201 ? 13.601 4.116 -12.223 1.00 84.00 201 PHE A C 1
ATOM 1679 O O . PHE A 1 201 ? 13.010 4.225 -11.150 1.00 84.00 201 PHE A O 1
ATOM 1686 N N . GLU A 1 202 ? 14.090 5.173 -12.874 1.00 84.44 202 GLU A N 1
ATOM 1687 C CA . GLU A 1 202 ? 14.017 6.564 -12.397 1.00 84.44 202 GLU A CA 1
ATOM 1688 C C . GLU A 1 202 ? 12.816 7.282 -13.027 1.00 84.44 202 GLU A C 1
ATOM 1690 O O . GLU A 1 202 ? 12.947 8.206 -13.820 1.00 84.44 202 GLU A O 1
ATOM 1695 N N . VAL A 1 203 ? 11.612 6.823 -12.688 1.00 84.12 203 VAL A N 1
ATOM 1696 C CA . VAL A 1 203 ? 10.340 7.279 -13.288 1.00 84.12 203 VAL A CA 1
ATOM 1697 C C . VAL A 1 203 ? 9.601 8.302 -12.411 1.00 84.12 203 VAL A C 1
ATOM 1699 O O . VAL A 1 203 ? 8.373 8.280 -12.270 1.00 84.12 203 VAL A O 1
ATOM 1702 N N . HIS A 1 204 ? 10.366 9.200 -11.786 1.00 84.94 204 HIS A N 1
ATOM 1703 C CA . HIS A 1 204 ? 9.833 10.221 -10.884 1.00 84.94 204 HIS A CA 1
ATOM 1704 C C . HIS A 1 204 ? 8.894 11.195 -11.633 1.00 84.94 204 HIS A C 1
ATOM 1706 O O . HIS A 1 204 ? 9.165 11.510 -12.794 1.00 84.94 204 HIS A O 1
ATOM 1712 N N . PRO A 1 205 ? 7.832 11.739 -11.000 1.00 85.81 205 PRO A N 1
ATOM 1713 C CA . PRO A 1 205 ? 6.917 12.678 -11.662 1.00 85.81 205 PRO A CA 1
ATOM 1714 C C . PRO A 1 205 ? 7.584 13.926 -12.264 1.00 85.81 205 PRO A C 1
ATOM 1716 O O . PRO A 1 205 ? 7.081 14.479 -13.232 1.00 85.81 205 PRO A O 1
ATOM 1719 N N . SER A 1 206 ? 8.730 14.362 -11.730 1.00 84.38 206 SER A N 1
ATOM 1720 C CA . SER A 1 206 ? 9.498 15.498 -12.272 1.00 84.38 206 SER A CA 1
ATOM 1721 C C . SER A 1 206 ? 10.452 15.133 -13.419 1.00 84.38 206 SER A C 1
ATOM 1723 O O . SER A 1 206 ? 11.181 15.994 -13.913 1.00 84.38 206 SER A O 1
ATOM 1725 N N . HIS A 1 207 ? 10.499 13.867 -13.838 1.00 86.06 207 HIS A N 1
ATOM 1726 C CA . HIS A 1 207 ? 11.392 13.433 -14.906 1.00 86.06 207 HIS A CA 1
ATOM 1727 C C . HIS A 1 207 ? 10.937 14.001 -16.260 1.00 86.06 207 HIS A C 1
ATOM 1729 O O . HIS A 1 207 ? 9.777 13.874 -16.634 1.00 86.06 207 HIS A O 1
ATOM 1735 N N . LYS A 1 208 ? 11.857 14.574 -17.045 1.00 83.88 208 LYS A N 1
ATOM 1736 C CA . LYS A 1 208 ? 11.523 15.295 -18.292 1.00 83.88 208 LYS A CA 1
ATOM 1737 C C . LYS A 1 208 ? 10.792 14.438 -19.330 1.00 83.88 208 LYS A C 1
ATOM 1739 O O . LYS A 1 208 ? 9.858 14.912 -19.960 1.00 83.88 208 LYS A O 1
ATOM 1744 N N . VAL A 1 209 ? 11.238 13.191 -19.499 1.00 80.12 209 VAL A N 1
ATOM 1745 C CA . VAL A 1 209 ? 10.693 12.262 -20.503 1.00 80.12 209 VAL A CA 1
ATOM 1746 C C . VAL A 1 209 ? 9.506 11.470 -19.954 1.00 80.12 209 VAL A C 1
ATOM 1748 O O . VAL A 1 209 ? 8.429 11.547 -20.508 1.00 80.12 209 VAL A O 1
ATOM 1751 N N . VAL A 1 210 ? 9.664 10.758 -18.834 1.00 83.88 210 VAL A N 1
ATOM 1752 C CA . VAL A 1 210 ? 8.629 9.859 -18.277 1.00 83.88 210 VAL A CA 1
ATOM 1753 C C . VAL A 1 210 ? 7.745 10.483 -17.186 1.00 83.88 210 VAL A C 1
ATOM 1755 O O . VAL A 1 210 ? 6.940 9.791 -16.564 1.00 83.88 210 VAL A O 1
ATOM 1758 N N . GLY A 1 211 ? 7.880 11.784 -16.914 1.00 86.56 211 GLY A N 1
ATOM 1759 C CA . GLY A 1 211 ? 7.127 12.486 -15.867 1.00 86.56 211 GLY A CA 1
ATOM 1760 C C . GLY A 1 211 ? 5.621 12.539 -16.127 1.00 86.56 211 GLY A C 1
ATOM 1761 O O . GLY A 1 211 ? 4.834 12.486 -15.183 1.00 86.56 211 GLY A O 1
ATOM 1762 N N . PHE A 1 212 ? 5.210 12.525 -17.396 1.00 86.50 212 PHE A N 1
ATOM 1763 C CA . PHE A 1 212 ? 3.798 12.532 -17.784 1.00 86.50 212 PHE A CA 1
ATOM 1764 C C . PHE A 1 212 ? 3.075 11.198 -17.514 1.00 86.50 212 PHE A C 1
ATOM 1766 O O . PHE A 1 212 ? 1.858 11.197 -17.372 1.00 86.50 212 PHE A O 1
ATOM 1773 N N . LEU A 1 213 ? 3.804 10.079 -17.397 1.00 87.50 213 LEU A N 1
ATOM 1774 C CA . LEU A 1 213 ? 3.218 8.749 -17.185 1.00 87.50 213 LEU A CA 1
ATOM 1775 C C . LEU A 1 213 ? 2.473 8.675 -15.853 1.00 87.50 213 LEU A C 1
ATOM 1777 O O . LEU A 1 213 ? 3.024 9.045 -14.831 1.00 87.50 213 LEU A O 1
ATOM 1781 N N . THR A 1 214 ? 1.257 8.159 -15.794 1.00 87.62 214 THR A N 1
ATOM 1782 C CA . THR A 1 214 ? 0.570 7.880 -14.528 1.00 87.62 214 THR A CA 1
ATOM 1783 C C . THR A 1 214 ? 1.125 6.616 -13.862 1.00 87.62 214 THR A C 1
ATOM 1785 O O . THR A 1 214 ? 1.916 5.865 -14.437 1.00 87.62 214 THR A O 1
ATOM 1788 N N . TRP A 1 215 ? 0.706 6.339 -12.622 1.00 87.94 215 TRP A N 1
ATOM 1789 C CA . TRP A 1 215 ? 1.027 5.056 -11.985 1.00 87.94 215 TRP A CA 1
ATOM 1790 C C . TRP A 1 215 ? 0.491 3.859 -12.785 1.00 87.94 215 TRP A C 1
ATOM 1792 O O . TRP A 1 215 ? 1.170 2.839 -12.878 1.00 87.94 215 TRP A O 1
ATOM 1802 N N . ASN A 1 216 ? -0.699 3.981 -13.378 1.00 83.94 216 ASN A N 1
ATOM 1803 C CA . ASN A 1 216 ? -1.299 2.896 -14.150 1.00 83.94 216 ASN A CA 1
ATOM 1804 C C . ASN A 1 216 ? -0.466 2.581 -15.397 1.00 83.94 216 ASN A C 1
ATOM 1806 O O . ASN A 1 216 ? -0.257 1.408 -15.700 1.00 83.94 216 ASN A O 1
ATOM 1810 N N . ASP A 1 217 ? 0.091 3.605 -16.046 1.00 84.50 217 ASP A N 1
ATOM 1811 C CA . ASP A 1 217 ? 0.957 3.426 -17.216 1.00 84.50 217 ASP A CA 1
ATOM 1812 C C . ASP A 1 217 ? 2.266 2.752 -16.814 1.00 84.50 217 ASP A C 1
ATOM 1814 O O . ASP A 1 217 ? 2.699 1.794 -17.445 1.00 84.50 217 ASP A O 1
ATOM 1818 N N . LEU A 1 218 ? 2.870 3.177 -15.700 1.00 87.31 218 LEU A N 1
ATOM 1819 C CA . LEU A 1 218 ? 4.067 2.526 -15.164 1.00 87.31 218 LEU A CA 1
ATOM 1820 C C . LEU A 1 218 ? 3.811 1.067 -14.778 1.00 87.31 218 LEU A C 1
ATOM 1822 O O . LEU A 1 218 ? 4.667 0.216 -15.014 1.00 87.31 218 LEU A O 1
ATOM 1826 N N . GLN A 1 219 ? 2.645 0.764 -14.208 1.00 82.12 219 GLN A N 1
ATOM 1827 C CA . GLN A 1 219 ? 2.244 -0.605 -13.896 1.00 82.12 219 GLN A CA 1
ATOM 1828 C C . GLN A 1 219 ? 2.065 -1.431 -15.177 1.00 82.12 219 GLN A C 1
ATOM 1830 O O . GLN A 1 219 ? 2.507 -2.578 -15.229 1.00 82.12 219 GLN A O 1
ATOM 1835 N N . PHE A 1 220 ? 1.456 -0.849 -16.212 1.00 77.75 220 PHE A N 1
ATOM 1836 C CA . PHE A 1 220 ? 1.301 -1.477 -17.519 1.00 77.75 220 PHE A CA 1
ATOM 1837 C C . PHE A 1 220 ? 2.658 -1.771 -18.165 1.00 77.75 220 PHE A C 1
ATOM 1839 O O . PHE A 1 220 ? 2.929 -2.919 -18.517 1.00 77.75 220 PHE A O 1
ATOM 1846 N N . PHE A 1 221 ? 3.545 -0.775 -18.245 1.00 80.62 221 PHE A N 1
ATOM 1847 C CA . PHE A 1 221 ? 4.891 -0.957 -18.780 1.00 80.62 221 PHE A CA 1
ATOM 1848 C C . PHE A 1 221 ? 5.678 -1.981 -17.970 1.00 80.62 221 PHE A C 1
ATOM 1850 O O . PHE A 1 221 ? 6.299 -2.853 -18.560 1.00 80.62 221 PHE A O 1
ATOM 1857 N N . ALA A 1 222 ? 5.617 -1.951 -16.638 1.00 83.56 222 ALA A N 1
ATOM 1858 C CA . ALA A 1 222 ? 6.266 -2.964 -15.810 1.00 83.56 222 ALA A CA 1
ATOM 1859 C C . ALA A 1 222 ? 5.755 -4.375 -16.134 1.00 83.56 222 ALA A C 1
ATOM 1861 O O . ALA A 1 222 ? 6.563 -5.271 -16.357 1.00 83.56 222 ALA A O 1
ATOM 1862 N N . ALA A 1 223 ? 4.437 -4.567 -16.226 1.00 76.81 223 ALA A N 1
ATOM 1863 C CA . ALA A 1 223 ? 3.847 -5.860 -16.563 1.00 76.81 223 ALA A CA 1
ATOM 1864 C C . ALA A 1 223 ? 4.255 -6.339 -17.967 1.00 76.81 223 ALA A C 1
ATOM 1866 O O . ALA A 1 223 ? 4.613 -7.506 -18.131 1.00 76.81 223 ALA A O 1
ATOM 1867 N N . LEU A 1 224 ? 4.263 -5.441 -18.958 1.00 73.75 224 LEU A N 1
ATOM 1868 C CA . LEU A 1 224 ? 4.737 -5.722 -20.314 1.00 73.75 224 LEU A CA 1
ATOM 1869 C C . LEU A 1 224 ? 6.221 -6.115 -20.297 1.00 73.75 224 LEU A C 1
ATOM 1871 O O . LEU A 1 224 ? 6.607 -7.145 -20.845 1.00 73.75 224 LEU A O 1
ATOM 1875 N N . LEU A 1 225 ? 7.051 -5.3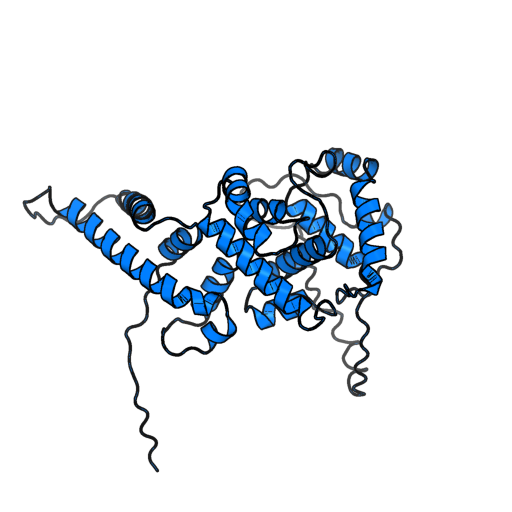36 -19.599 1.00 74.81 225 LEU A N 1
ATOM 1876 C CA . LEU A 1 225 ? 8.488 -5.568 -19.502 1.00 74.81 225 LEU A CA 1
ATOM 1877 C C . LEU A 1 225 ? 8.795 -6.916 -18.837 1.00 74.81 225 LEU A C 1
ATOM 1879 O O . LEU A 1 225 ? 9.613 -7.691 -19.330 1.00 74.81 225 LEU A O 1
ATOM 1883 N N . MET A 1 226 ? 8.093 -7.219 -17.745 1.00 72.94 226 MET A N 1
ATOM 1884 C CA . MET A 1 226 ? 8.175 -8.497 -17.041 1.00 72.94 226 MET A CA 1
ATOM 1885 C C . MET A 1 226 ? 7.703 -9.664 -17.915 1.00 72.94 226 MET A C 1
ATOM 1887 O O . MET A 1 226 ? 8.299 -10.734 -17.854 1.00 72.94 226 MET A O 1
ATOM 1891 N N . GLY A 1 227 ? 6.661 -9.466 -18.727 1.00 63.28 227 GLY A N 1
ATOM 1892 C CA . GLY A 1 227 ? 6.117 -10.490 -19.620 1.00 63.28 227 GLY A CA 1
ATOM 1893 C C . GLY A 1 227 ? 7.010 -10.805 -20.821 1.00 63.28 227 GLY A C 1
ATOM 1894 O O . GLY A 1 227 ? 7.107 -11.965 -21.211 1.00 63.28 227 GLY A O 1
ATOM 1895 N N . HIS A 1 228 ? 7.676 -9.799 -21.392 1.00 61.75 228 HIS A N 1
ATOM 1896 C CA . HIS A 1 228 ? 8.444 -9.951 -22.632 1.00 61.75 228 HIS A CA 1
ATOM 1897 C C . HIS A 1 228 ? 9.953 -10.136 -22.432 1.00 61.75 228 HIS A C 1
ATOM 1899 O O . HIS A 1 228 ? 10.591 -10.785 -23.258 1.00 61.75 228 HIS A O 1
ATOM 1905 N N . TRP A 1 229 ? 10.541 -9.586 -21.364 1.00 57.31 229 TRP A N 1
ATOM 1906 C CA . TRP A 1 229 ? 12.003 -9.511 -21.222 1.00 57.31 229 TRP A CA 1
ATOM 1907 C C . TRP A 1 229 ? 12.576 -10.186 -19.982 1.00 57.31 229 TRP A C 1
ATOM 1909 O O . TRP A 1 229 ? 13.798 -10.302 -19.872 1.00 57.31 229 TRP A O 1
ATOM 1919 N N . VAL A 1 230 ? 11.738 -10.673 -19.068 1.00 56.72 230 VAL A N 1
ATOM 1920 C CA . VAL A 1 230 ? 12.220 -11.494 -17.961 1.00 56.72 230 VAL A CA 1
ATOM 1921 C C . VAL A 1 230 ? 11.975 -12.964 -18.286 1.00 56.72 230 VAL A C 1
ATOM 1923 O O . VAL A 1 230 ? 10.838 -13.403 -18.435 1.00 56.72 230 VAL A O 1
ATOM 1926 N N . ALA A 1 231 ? 13.062 -13.725 -18.431 1.00 49.56 231 ALA A N 1
ATOM 1927 C CA . ALA A 1 231 ? 12.990 -15.136 -18.788 1.00 49.56 231 ALA A CA 1
ATOM 1928 C C . ALA A 1 231 ? 12.196 -15.935 -17.732 1.00 49.56 231 ALA A C 1
ATOM 1930 O O . ALA A 1 231 ? 12.400 -15.723 -16.531 1.00 49.56 231 ALA A O 1
ATOM 1931 N N . PRO A 1 232 ? 11.346 -16.896 -18.142 1.00 48.53 232 PRO A N 1
ATOM 1932 C CA . PRO A 1 232 ? 10.703 -17.793 -17.197 1.00 48.53 232 PRO A CA 1
ATOM 1933 C C . PRO A 1 232 ? 11.767 -18.599 -16.447 1.00 48.53 232 PRO A C 1
ATOM 1935 O O . PRO A 1 232 ? 12.691 -19.162 -17.041 1.00 48.53 232 PRO A O 1
ATOM 1938 N N . SER A 1 233 ? 11.625 -18.691 -15.125 1.00 42.06 233 SER A N 1
ATOM 1939 C CA . SER A 1 233 ? 12.474 -19.552 -14.303 1.00 42.06 233 SER A CA 1
ATOM 1940 C C . SER A 1 233 ? 12.140 -21.020 -14.598 1.00 42.06 233 SER A C 1
ATOM 1942 O O . SER A 1 233 ? 11.270 -21.620 -13.970 1.00 42.06 233 SER A O 1
ATOM 1944 N N . ILE A 1 234 ? 12.823 -21.626 -15.574 1.00 43.31 234 ILE A N 1
ATOM 1945 C CA . ILE A 1 234 ? 12.742 -23.068 -15.850 1.00 43.31 234 ILE A CA 1
ATOM 1946 C C . ILE A 1 234 ? 13.574 -23.804 -14.791 1.00 43.31 234 ILE A C 1
ATOM 1948 O O . ILE A 1 234 ? 14.621 -24.386 -15.073 1.00 43.31 234 ILE A O 1
ATOM 1952 N N . LYS A 1 235 ? 13.126 -23.803 -13.535 1.00 38.03 235 LYS A N 1
ATOM 1953 C CA . LYS A 1 235 ? 13.603 -24.798 -12.572 1.00 38.03 235 LYS A CA 1
ATOM 1954 C C . LYS A 1 235 ? 12.795 -26.074 -12.779 1.00 38.03 235 LYS A C 1
ATOM 1956 O O . LYS A 1 235 ? 11.687 -26.230 -12.278 1.00 38.03 235 LYS A O 1
ATOM 1961 N N . ARG A 1 236 ? 13.371 -26.985 -13.572 1.00 33.12 236 ARG A N 1
ATOM 1962 C CA . ARG A 1 236 ? 12.916 -28.369 -13.761 1.00 33.12 236 ARG A CA 1
ATOM 1963 C C . ARG A 1 236 ? 12.795 -29.073 -12.402 1.00 33.12 236 ARG A C 1
ATOM 1965 O O . ARG A 1 236 ? 13.768 -29.649 -11.926 1.00 33.12 236 ARG A O 1
ATOM 1972 N N . HIS A 1 237 ? 11.603 -29.118 -11.816 1.00 32.78 237 HIS A N 1
ATOM 1973 C CA . HIS A 1 237 ? 11.252 -30.233 -10.941 1.00 32.78 237 HIS A CA 1
ATOM 1974 C C . HIS A 1 237 ? 10.830 -31.397 -11.837 1.00 32.78 237 HIS A C 1
ATOM 1976 O O . HIS A 1 237 ? 9.684 -31.503 -12.262 1.00 32.78 237 HIS A O 1
ATOM 1982 N N . HIS A 1 238 ? 11.781 -32.273 -12.159 1.00 33.22 238 HIS A N 1
ATOM 1983 C CA . HIS A 1 238 ? 11.457 -33.607 -12.652 1.00 33.22 238 HIS A CA 1
ATOM 1984 C C . HIS A 1 238 ? 10.804 -34.404 -11.512 1.00 33.22 238 HIS A C 1
ATOM 1986 O O . HIS A 1 238 ? 11.468 -35.186 -10.840 1.00 33.22 238 HIS A O 1
ATOM 1992 N N . SER A 1 239 ? 9.499 -34.242 -11.297 1.00 31.77 239 SER A N 1
ATOM 1993 C CA . SER A 1 239 ? 8.688 -35.331 -10.755 1.00 31.77 239 SER A CA 1
ATOM 1994 C C . SER A 1 239 ? 8.060 -36.054 -11.949 1.00 31.77 239 SER A C 1
ATOM 1996 O O . SER A 1 239 ? 7.342 -35.481 -12.765 1.00 31.77 239 SER A O 1
ATOM 1998 N N . LYS A 1 240 ? 8.415 -37.329 -12.122 1.00 32.50 240 LYS A N 1
ATOM 1999 C CA . LYS A 1 240 ? 8.080 -38.182 -13.280 1.00 32.50 240 LYS A CA 1
ATOM 2000 C C . LYS A 1 240 ? 6.584 -38.531 -13.415 1.00 32.50 240 LYS A C 1
ATOM 2002 O O . LYS A 1 240 ? 6.250 -39.519 -14.057 1.00 32.50 240 LYS A O 1
ATOM 2007 N N . LEU A 1 241 ? 5.668 -37.751 -12.846 1.00 36.69 241 LEU A N 1
ATOM 2008 C CA . LEU A 1 241 ? 4.277 -38.167 -12.692 1.00 36.69 241 LEU A CA 1
ATOM 2009 C C . LEU A 1 241 ? 3.266 -37.062 -13.010 1.00 36.69 241 LEU A C 1
ATOM 2011 O O . LEU A 1 241 ? 2.387 -36.812 -12.203 1.00 36.69 241 LEU A O 1
ATOM 2015 N N . GLN A 1 242 ? 3.369 -36.377 -14.156 1.00 38.62 242 GLN A N 1
ATOM 2016 C CA . GLN A 1 242 ? 2.268 -35.496 -14.603 1.00 38.62 242 GLN A CA 1
ATOM 2017 C C . GLN A 1 242 ? 2.232 -35.149 -16.104 1.00 38.62 242 GLN A C 1
ATOM 2019 O O . GLN A 1 242 ? 1.460 -34.294 -16.528 1.00 38.62 242 GLN A O 1
ATOM 2024 N N . ALA A 1 243 ? 2.982 -35.860 -16.953 1.00 31.69 243 ALA A N 1
ATOM 2025 C CA . ALA A 1 243 ? 3.048 -35.575 -18.393 1.00 31.69 243 ALA A CA 1
ATOM 2026 C C . ALA A 1 243 ? 1.798 -35.987 -19.210 1.00 31.69 243 ALA A C 1
ATOM 2028 O O . ALA A 1 243 ? 1.805 -35.851 -20.428 1.00 31.69 243 ALA A O 1
ATOM 2029 N N . LYS A 1 244 ? 0.725 -36.487 -18.579 1.00 33.25 244 LYS A N 1
ATOM 2030 C CA . LYS A 1 244 ? -0.513 -36.880 -19.283 1.00 33.25 244 LYS A CA 1
ATOM 2031 C C . LYS A 1 244 ? -1.769 -36.091 -18.894 1.00 33.25 244 LYS A C 1
ATOM 2033 O O . LYS A 1 244 ? -2.744 -36.167 -19.626 1.00 33.25 244 LYS A O 1
ATOM 2038 N N . ALA A 1 245 ? -1.745 -35.298 -17.818 1.00 32.97 245 ALA A N 1
ATOM 2039 C CA . ALA A 1 245 ? -2.909 -34.504 -17.394 1.00 32.97 245 ALA A CA 1
ATOM 2040 C C . ALA A 1 245 ? -2.898 -33.058 -17.933 1.00 32.97 245 ALA A C 1
ATOM 2042 O O . ALA A 1 245 ? -3.946 -32.434 -18.062 1.00 32.97 245 ALA A O 1
ATOM 2043 N N . ALA A 1 246 ? -1.728 -32.525 -18.304 1.00 32.44 246 ALA A N 1
ATOM 2044 C CA . ALA A 1 246 ? -1.594 -31.141 -18.769 1.00 32.44 246 ALA A CA 1
ATOM 2045 C C . ALA A 1 246 ? -2.162 -30.885 -20.181 1.00 32.44 246 ALA A C 1
ATOM 2047 O O . ALA A 1 246 ? -2.334 -29.734 -20.562 1.00 32.44 246 ALA A O 1
ATOM 2048 N N . ALA A 1 247 ? -2.463 -31.931 -20.959 1.00 32.19 247 ALA A N 1
ATOM 2049 C CA . ALA A 1 247 ? -2.978 -31.778 -22.321 1.00 32.19 247 ALA A CA 1
ATOM 2050 C C . ALA A 1 247 ? -4.503 -31.569 -22.384 1.00 32.19 247 ALA A C 1
ATOM 2052 O O . ALA A 1 247 ? -4.988 -31.029 -23.371 1.00 32.19 247 ALA A O 1
ATOM 2053 N N . SER A 1 248 ? -5.259 -31.955 -21.348 1.00 31.25 248 SER A N 1
ATOM 2054 C CA . SER A 1 248 ? -6.732 -31.922 -21.373 1.00 31.25 248 SER A CA 1
ATOM 2055 C C . SER A 1 248 ? -7.367 -30.822 -20.517 1.00 31.25 248 SER A C 1
ATOM 2057 O O . SER A 1 248 ? -8.585 -30.721 -20.486 1.00 31.25 248 SER A O 1
ATOM 2059 N N . VAL A 1 249 ? -6.573 -30.001 -19.822 1.00 33.53 249 VAL A N 1
ATOM 2060 C CA . VAL A 1 249 ? -7.076 -28.889 -18.980 1.00 33.53 249 VAL A CA 1
ATOM 2061 C C . VAL A 1 249 ? -6.865 -27.519 -19.651 1.00 33.53 249 VAL A C 1
ATOM 2063 O O . VAL A 1 249 ? -7.371 -26.500 -19.195 1.00 33.53 249 VAL A O 1
ATOM 2066 N N . LEU A 1 250 ? -6.170 -27.475 -20.792 1.00 37.09 250 LEU A N 1
ATOM 2067 C CA . LEU A 1 250 ? -5.802 -26.229 -21.478 1.00 37.09 250 LEU A CA 1
ATOM 2068 C C . LEU A 1 250 ? -6.940 -25.541 -22.253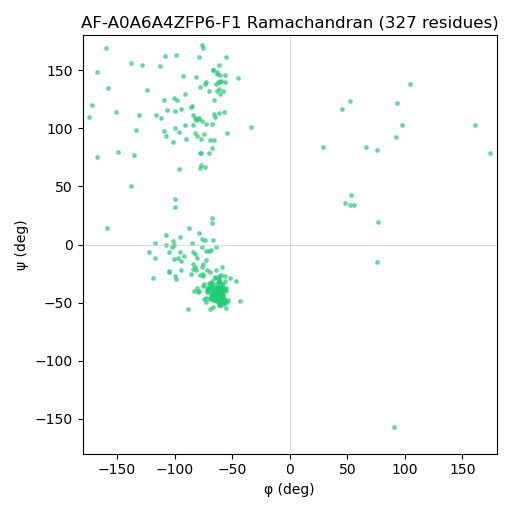 1.00 37.09 250 LEU A C 1
ATOM 2070 O O . LEU A 1 250 ? -6.694 -24.523 -22.895 1.00 37.09 250 LEU A O 1
ATOM 2074 N N . THR A 1 251 ? -8.175 -26.037 -22.181 1.00 35.59 251 THR A N 1
ATOM 2075 C CA . THR A 1 251 ? -9.338 -25.364 -22.782 1.00 35.59 251 THR A CA 1
ATOM 2076 C C . THR A 1 251 ? -10.108 -24.460 -21.824 1.00 35.59 251 THR A C 1
ATOM 2078 O O . THR A 1 251 ? -10.856 -23.613 -22.300 1.00 35.59 251 THR A O 1
ATOM 2081 N N . GLU A 1 252 ? -9.903 -24.534 -20.507 1.00 37.19 252 GLU A N 1
ATOM 2082 C CA . GLU A 1 252 ? -10.711 -23.753 -19.559 1.00 37.19 252 GLU A CA 1
ATOM 2083 C C . GLU A 1 252 ? -9.927 -23.367 -18.306 1.00 37.19 252 GLU A C 1
ATOM 2085 O O . GLU A 1 252 ? -10.056 -24.006 -17.270 1.00 37.19 252 GLU A O 1
ATOM 2090 N N . SER A 1 253 ? -9.085 -22.332 -18.388 1.00 38.09 253 SER A N 1
ATOM 2091 C CA . SER A 1 253 ? -8.766 -21.414 -17.267 1.00 38.09 253 SER A CA 1
ATOM 2092 C C . SER A 1 253 ? -7.650 -20.448 -17.676 1.00 38.09 253 SER A C 1
ATOM 2094 O O . SER A 1 253 ? -6.479 -20.605 -17.346 1.00 38.09 253 SER A O 1
ATOM 2096 N N . SER A 1 254 ? -8.020 -19.420 -18.441 1.00 35.66 254 SER A N 1
ATOM 2097 C CA . SER A 1 254 ? -7.139 -18.285 -18.727 1.00 35.66 254 SER A CA 1
ATOM 2098 C C . SER A 1 254 ? -7.434 -17.147 -17.753 1.00 35.66 254 SER A C 1
ATOM 2100 O O . SER A 1 254 ? -8.323 -16.334 -17.993 1.00 35.66 254 SER A O 1
ATOM 2102 N N . SER A 1 255 ? -6.648 -17.045 -16.681 1.00 38.88 255 SER A N 1
ATOM 2103 C CA . SER A 1 255 ? -6.686 -15.942 -15.700 1.00 38.88 255 SER A CA 1
ATOM 2104 C C . SER A 1 255 ? -6.247 -14.580 -16.270 1.00 38.88 255 SER A C 1
ATOM 2106 O O . SER A 1 255 ? -6.178 -13.599 -15.543 1.00 38.88 255 SER A O 1
ATOM 2108 N N . LEU A 1 256 ? -5.967 -14.502 -17.576 1.00 38.34 256 LEU A N 1
ATOM 2109 C CA . LEU A 1 256 ? -5.713 -13.260 -18.316 1.00 38.34 256 LEU A CA 1
ATOM 2110 C C . LEU A 1 256 ? -6.933 -12.779 -19.126 1.00 38.34 256 LEU A C 1
ATOM 2112 O O . LEU A 1 256 ? -6.868 -11.736 -19.770 1.00 38.34 256 LEU A O 1
ATOM 2116 N N . LEU A 1 257 ? -8.064 -13.497 -19.089 1.00 38.59 257 LEU A N 1
ATOM 2117 C CA . LEU A 1 257 ? -9.304 -13.057 -19.744 1.00 38.59 257 LEU A CA 1
ATOM 2118 C C . LEU A 1 257 ? -10.103 -12.028 -18.929 1.00 38.59 257 LEU A C 1
ATOM 2120 O O . LEU A 1 257 ? -10.986 -11.387 -19.488 1.00 38.59 257 LEU A O 1
ATOM 2124 N N . CYS A 1 258 ? -9.780 -11.794 -17.654 1.00 36.75 258 CYS A N 1
ATOM 2125 C CA . CYS A 1 258 ? -10.491 -10.813 -16.823 1.00 36.75 258 CYS A CA 1
ATOM 2126 C C . CYS A 1 258 ? -10.190 -9.342 -17.180 1.00 36.75 258 CYS A C 1
ATOM 2128 O O . CYS A 1 258 ? -10.856 -8.448 -16.667 1.00 36.75 258 CYS A O 1
ATOM 2130 N N . LEU A 1 259 ? -9.250 -9.084 -18.099 1.00 33.66 259 LEU A N 1
ATOM 2131 C CA . LEU A 1 259 ? -9.017 -7.760 -18.697 1.00 33.66 259 LEU A CA 1
ATOM 2132 C C . LEU A 1 259 ? -9.614 -7.619 -20.111 1.00 33.66 259 LEU A C 1
ATOM 2134 O O . LEU A 1 259 ? -9.481 -6.570 -20.735 1.00 33.66 259 LEU A O 1
ATOM 2138 N N . ARG A 1 260 ? -10.310 -8.645 -20.624 1.00 32.94 260 ARG A N 1
ATOM 2139 C CA . ARG A 1 260 ? -11.041 -8.594 -21.898 1.00 32.94 260 ARG A CA 1
ATOM 2140 C C . ARG A 1 260 ? -12.533 -8.410 -21.618 1.00 32.94 260 ARG A C 1
ATOM 2142 O O . ARG A 1 260 ? -13.286 -9.374 -21.518 1.00 32.94 260 ARG A O 1
ATOM 2149 N N . ARG A 1 261 ? -12.972 -7.156 -21.504 1.00 30.83 261 ARG A N 1
ATOM 2150 C CA . ARG A 1 261 ? -14.402 -6.813 -21.549 1.00 30.83 261 ARG A CA 1
ATOM 2151 C C . ARG A 1 261 ? -14.941 -7.249 -22.922 1.00 30.83 261 ARG A C 1
ATOM 2153 O O . ARG A 1 261 ? -14.517 -6.713 -23.942 1.00 30.83 261 ARG A O 1
ATOM 2160 N N . ARG A 1 262 ? -15.824 -8.253 -22.962 1.00 28.64 262 ARG A N 1
ATOM 2161 C CA . ARG A 1 262 ? -16.702 -8.501 -24.120 1.00 28.64 262 ARG A CA 1
ATOM 2162 C C . ARG A 1 262 ? -17.858 -7.492 -24.061 1.00 28.64 262 ARG A C 1
ATOM 2164 O O . ARG A 1 262 ? -18.380 -7.295 -22.962 1.00 28.64 262 ARG A O 1
ATOM 2171 N N . PRO A 1 263 ? -18.247 -6.853 -25.177 1.00 36.03 263 PRO A N 1
ATOM 2172 C CA . PRO A 1 263 ? -19.504 -6.124 -25.243 1.00 36.03 263 PRO A CA 1
ATOM 2173 C C . PRO A 1 263 ? -20.676 -7.103 -25.436 1.00 36.03 263 PRO A C 1
ATOM 2175 O O . PRO A 1 263 ? -20.463 -8.239 -25.858 1.00 36.03 263 PRO A O 1
ATOM 2178 N N . ASP A 1 264 ? -21.875 -6.602 -25.127 1.00 29.45 264 ASP A N 1
ATOM 2179 C CA . ASP A 1 264 ? -23.224 -7.192 -25.235 1.00 29.45 264 ASP A CA 1
ATOM 2180 C C . ASP A 1 264 ? -23.697 -7.891 -23.949 1.00 29.45 264 ASP A C 1
ATOM 2182 O O . ASP A 1 264 ? -23.084 -8.851 -23.497 1.00 29.45 264 ASP A O 1
ATOM 2186 N N . ALA A 1 265 ? -24.803 -7.565 -23.276 1.00 29.64 265 ALA A N 1
ATOM 2187 C CA . ALA A 1 265 ? -25.832 -6.512 -23.231 1.00 29.64 265 ALA A CA 1
ATOM 2188 C C . ALA A 1 265 ? -26.566 -6.808 -21.882 1.00 29.64 265 ALA A C 1
ATOM 2190 O O . ALA A 1 265 ? -26.609 -7.965 -21.480 1.00 29.64 265 ALA A O 1
ATOM 2191 N N . ALA A 1 266 ? -27.150 -5.939 -21.060 1.00 27.95 266 ALA A N 1
ATOM 2192 C CA . ALA A 1 266 ? -27.607 -4.566 -21.126 1.00 27.95 266 ALA A CA 1
ATOM 2193 C C . ALA A 1 266 ? -27.717 -4.007 -19.681 1.00 27.95 266 ALA A C 1
ATOM 2195 O O . ALA A 1 266 ? -27.741 -4.770 -18.718 1.00 27.95 266 ALA A O 1
ATOM 2196 N N . ALA A 1 267 ? -27.906 -2.685 -19.600 1.00 28.00 267 ALA A N 1
ATOM 2197 C CA . ALA A 1 267 ? -28.423 -1.881 -18.482 1.00 28.00 267 ALA A CA 1
ATOM 2198 C C . ALA A 1 267 ? -27.424 -1.172 -17.533 1.00 28.00 267 ALA A C 1
ATOM 2200 O O . ALA A 1 267 ? -26.930 -1.723 -16.558 1.00 28.00 267 ALA A O 1
ATOM 2201 N N . SER A 1 268 ? -27.340 0.144 -17.793 1.00 27.22 268 SER A N 1
ATOM 2202 C CA . SER A 1 268 ? -27.307 1.269 -16.841 1.00 27.22 268 SER A CA 1
ATOM 2203 C C . SER A 1 268 ? -25.956 1.818 -16.349 1.00 27.22 268 SER A C 1
ATOM 2205 O O . SER A 1 268 ? -25.457 1.405 -15.312 1.00 27.22 268 SER A O 1
ATOM 2207 N N . ALA A 1 269 ? -25.494 2.847 -17.085 1.00 32.66 269 ALA A N 1
ATOM 2208 C CA . ALA A 1 269 ? -24.853 4.112 -16.664 1.00 32.66 269 ALA A CA 1
ATOM 2209 C C . ALA A 1 269 ? -23.749 4.038 -15.583 1.00 32.66 269 ALA A C 1
ATOM 2211 O O . ALA A 1 269 ? -24.025 3.714 -14.437 1.00 32.66 269 ALA A O 1
ATOM 2212 N N . THR A 1 270 ? -22.493 4.406 -15.863 1.00 31.06 270 THR A N 1
ATOM 2213 C CA . THR A 1 270 ? -22.064 5.774 -16.221 1.00 31.06 270 THR A CA 1
ATOM 2214 C C . THR A 1 270 ? -20.728 5.808 -17.001 1.00 31.06 270 THR A C 1
ATOM 2216 O O . THR A 1 270 ? -19.773 5.137 -16.639 1.00 31.06 270 THR A O 1
ATOM 2219 N N . ASN A 1 271 ? -20.701 6.616 -18.072 1.00 34.41 271 ASN A N 1
ATOM 2220 C CA . ASN A 1 271 ? -19.581 7.205 -18.839 1.00 34.41 271 ASN A CA 1
ATOM 2221 C C . ASN A 1 271 ? -18.218 6.473 -18.917 1.00 34.41 271 ASN A C 1
ATOM 2223 O O . ASN A 1 271 ? -17.257 6.865 -18.259 1.00 34.41 271 ASN A O 1
ATOM 2227 N N . ASP A 1 272 ? -18.131 5.526 -19.858 1.00 40.75 272 ASP A N 1
ATOM 2228 C CA . ASP A 1 272 ? -16.907 4.966 -20.454 1.00 40.75 272 ASP A CA 1
ATOM 2229 C C . ASP A 1 272 ? -16.883 5.307 -21.963 1.00 40.75 272 ASP A C 1
ATOM 2231 O O . ASP A 1 272 ? -17.694 4.761 -22.711 1.00 40.75 272 ASP A O 1
ATOM 2235 N N . LEU A 1 273 ? -15.966 6.165 -22.421 1.00 37.41 273 LEU A N 1
ATOM 2236 C CA . LEU A 1 273 ? -15.547 6.350 -23.828 1.00 37.41 273 LEU A CA 1
ATOM 2237 C C . LEU A 1 273 ? -14.075 6.813 -23.751 1.00 37.41 273 LEU A C 1
ATOM 2239 O O . LEU A 1 273 ? -13.812 7.807 -23.088 1.00 37.41 273 LEU A O 1
ATOM 2243 N N . ASP A 1 274 ? -13.057 6.074 -24.202 1.00 34.16 274 ASP A N 1
ATOM 2244 C CA . ASP A 1 274 ? -12.849 5.568 -25.564 1.00 34.16 274 ASP A CA 1
ATOM 2245 C C . ASP A 1 274 ? -12.342 4.104 -25.651 1.00 34.16 274 ASP A C 1
ATOM 2247 O O . ASP A 1 274 ? -11.716 3.583 -24.720 1.00 34.16 274 ASP A O 1
ATOM 2251 N N . PRO A 1 275 ? -12.581 3.405 -26.782 1.00 39.56 275 PRO A N 1
ATOM 2252 C CA . PRO A 1 275 ? -12.168 2.021 -26.984 1.00 39.56 275 PRO A CA 1
ATOM 2253 C C . PRO A 1 275 ? -10.678 1.939 -27.351 1.00 39.56 275 PRO A C 1
ATOM 2255 O O . PRO A 1 275 ? -10.262 2.277 -28.457 1.00 39.56 275 PRO A O 1
ATOM 2258 N N . TRP A 1 276 ? -9.882 1.451 -26.399 1.00 40.53 276 TRP A N 1
ATOM 2259 C CA . TRP A 1 276 ? -8.452 1.156 -26.535 1.00 40.53 276 TRP A CA 1
ATOM 2260 C C . TRP A 1 276 ? -8.095 0.399 -27.833 1.00 40.53 276 TRP A C 1
ATOM 2262 O O . TRP A 1 276 ? -8.816 -0.531 -28.217 1.00 40.53 276 TRP A O 1
ATOM 2272 N N . PRO A 1 277 ? -6.941 0.688 -28.470 1.00 34.94 277 PRO A N 1
ATOM 2273 C CA . PRO A 1 277 ? -6.444 -0.129 -29.568 1.00 34.94 277 PRO A CA 1
ATOM 2274 C C . PRO A 1 277 ? -6.193 -1.557 -29.076 1.00 34.94 277 PRO A C 1
ATOM 2276 O O . PRO A 1 277 ? -5.562 -1.792 -28.044 1.00 34.94 277 PRO A O 1
ATOM 2279 N N . SER A 1 278 ? -6.727 -2.532 -29.811 1.00 41.03 278 SER A N 1
ATOM 2280 C CA . SER A 1 278 ? -6.619 -3.937 -29.422 1.00 41.03 278 SER A CA 1
ATOM 2281 C C . SER A 1 278 ? -5.153 -4.376 -29.348 1.00 41.03 278 SER A C 1
ATOM 2283 O O . SER A 1 278 ? -4.338 -3.958 -30.169 1.00 41.03 278 SER A O 1
ATOM 2285 N N . VAL A 1 279 ? -4.834 -5.276 -28.415 1.00 39.47 279 VAL A N 1
ATOM 2286 C CA . VAL A 1 279 ? -3.503 -5.897 -28.243 1.00 39.47 279 VAL A CA 1
ATOM 2287 C C . VAL A 1 279 ? -2.904 -6.385 -29.574 1.00 39.47 279 VAL A C 1
ATOM 2289 O O . VAL A 1 279 ? -1.703 -6.262 -29.785 1.00 39.47 279 VAL A O 1
ATOM 2292 N N . ALA A 1 280 ? -3.747 -6.812 -30.520 1.00 40.12 280 ALA A N 1
ATOM 2293 C CA . ALA A 1 280 ? -3.340 -7.231 -31.860 1.00 40.12 280 ALA A CA 1
ATOM 2294 C C . ALA A 1 280 ? -2.657 -6.119 -32.688 1.00 40.12 280 ALA A C 1
ATOM 2296 O O . ALA A 1 280 ? -1.789 -6.408 -33.507 1.00 40.12 280 ALA A O 1
ATOM 2297 N N . VAL A 1 281 ? -3.019 -4.848 -32.479 1.00 40.84 281 VAL A N 1
ATOM 2298 C CA . VAL A 1 281 ? -2.407 -3.688 -33.160 1.00 40.84 281 VAL A CA 1
ATOM 2299 C C . VAL A 1 281 ? -0.977 -3.456 -32.665 1.00 40.84 281 VAL A C 1
ATOM 2301 O O . VAL A 1 281 ? -0.100 -3.110 -33.455 1.00 40.84 281 VAL A O 1
ATOM 2304 N N . LEU A 1 282 ? -0.728 -3.696 -31.375 1.00 36.97 282 LEU A N 1
ATOM 2305 C CA . LEU A 1 282 ? 0.593 -3.565 -30.758 1.00 36.97 282 LEU A CA 1
ATOM 2306 C C . LEU A 1 282 ? 1.482 -4.777 -31.077 1.00 36.97 282 LEU A C 1
ATOM 2308 O O . LEU A 1 282 ? 2.645 -4.601 -31.431 1.00 36.97 282 LEU A O 1
ATOM 2312 N N . GLU A 1 283 ? 0.920 -5.990 -31.067 1.00 40.25 283 GLU A N 1
ATOM 2313 C CA . GLU A 1 283 ? 1.602 -7.228 -31.486 1.00 40.25 283 GLU A CA 1
ATOM 2314 C C . GLU A 1 283 ? 2.044 -7.205 -32.960 1.00 40.25 283 GLU A C 1
ATOM 2316 O O . GLU A 1 283 ? 3.052 -7.815 -33.312 1.00 40.25 283 GLU A O 1
ATOM 2321 N N . ALA A 1 284 ? 1.311 -6.497 -33.829 1.00 39.69 284 ALA A N 1
ATOM 2322 C CA . ALA A 1 284 ? 1.635 -6.384 -35.251 1.00 39.69 284 ALA A CA 1
ATOM 2323 C C . ALA A 1 284 ? 2.774 -5.393 -35.554 1.00 39.69 284 ALA A C 1
ATOM 2325 O O . ALA A 1 284 ? 3.433 -5.524 -36.585 1.00 39.69 284 ALA A O 1
ATOM 2326 N N . ARG A 1 285 ? 2.993 -4.391 -34.691 1.00 34.84 285 ARG A N 1
ATOM 2327 C CA . ARG A 1 285 ? 3.995 -3.327 -34.902 1.00 34.84 285 ARG A CA 1
ATOM 2328 C C . ARG A 1 285 ? 5.251 -3.482 -34.049 1.00 34.84 285 ARG A C 1
ATOM 2330 O O . ARG A 1 285 ? 6.309 -3.010 -34.452 1.00 34.84 285 ARG A O 1
ATOM 2337 N N . VAL A 1 286 ? 5.160 -4.178 -32.920 1.00 33.44 286 VAL A N 1
ATOM 2338 C CA . VAL A 1 286 ? 6.300 -4.517 -32.065 1.00 33.44 286 VAL A CA 1
ATOM 2339 C C . VAL A 1 286 ? 6.699 -5.955 -32.373 1.00 33.44 286 VAL A C 1
ATOM 2341 O O . VAL A 1 286 ? 6.050 -6.891 -31.918 1.00 33.44 286 VAL A O 1
ATOM 2344 N N . THR A 1 287 ? 7.749 -6.150 -33.176 1.00 27.25 287 THR A N 1
ATOM 2345 C CA . THR A 1 287 ? 8.235 -7.491 -33.540 1.00 27.25 287 THR A CA 1
ATOM 2346 C C . THR A 1 287 ? 8.577 -8.307 -32.285 1.00 27.25 287 THR A C 1
ATOM 2348 O O . THR A 1 287 ? 9.530 -7.961 -31.580 1.00 27.25 287 THR A O 1
ATOM 2351 N N . PRO A 1 288 ? 7.847 -9.400 -31.998 1.00 31.06 288 PRO A N 1
ATOM 2352 C CA . PRO A 1 288 ? 8.019 -10.157 -30.772 1.00 31.06 288 PRO A CA 1
ATOM 2353 C C . PRO A 1 288 ? 9.149 -11.176 -30.934 1.00 31.06 288 PRO A C 1
ATOM 2355 O O . PRO A 1 288 ? 9.050 -12.123 -31.716 1.00 31.06 288 PRO A O 1
ATOM 2358 N N . LEU A 1 289 ? 10.201 -11.060 -30.126 1.00 27.23 289 LEU A N 1
ATOM 2359 C CA . LEU A 1 289 ? 11.069 -12.204 -29.850 1.00 27.23 289 LEU A CA 1
ATOM 2360 C C . LEU A 1 289 ? 10.354 -13.113 -28.839 1.00 27.23 289 LEU A C 1
ATOM 2362 O O . LEU A 1 289 ? 10.455 -12.968 -27.628 1.00 27.23 289 LEU A O 1
ATOM 2366 N N . SER A 1 290 ? 9.605 -14.063 -29.400 1.00 32.47 290 SER A N 1
ATOM 2367 C CA . SER A 1 290 ? 8.976 -15.226 -28.760 1.00 32.47 290 SER A CA 1
ATOM 2368 C C . SER A 1 290 ? 7.857 -14.957 -27.741 1.00 32.47 290 SER A C 1
ATOM 2370 O O . SER A 1 290 ? 8.024 -15.041 -26.529 1.00 32.47 290 SER A O 1
ATOM 2372 N N . ALA A 1 291 ? 6.643 -14.785 -28.263 1.00 33.78 291 ALA A N 1
ATOM 2373 C CA . ALA A 1 291 ? 5.415 -15.063 -27.530 1.00 33.78 291 ALA A CA 1
ATOM 2374 C C . ALA A 1 291 ? 5.199 -16.586 -27.442 1.00 33.78 291 ALA A C 1
ATOM 2376 O O . ALA A 1 291 ? 4.678 -17.189 -28.379 1.00 33.78 291 ALA A O 1
ATOM 2377 N N . ARG A 1 292 ? 5.633 -17.223 -26.346 1.00 30.73 292 ARG A N 1
ATOM 2378 C CA . ARG A 1 292 ? 5.103 -18.509 -25.838 1.00 30.73 292 ARG A CA 1
ATOM 2379 C C . ARG A 1 292 ? 5.710 -18.813 -24.458 1.00 30.73 292 ARG A C 1
ATOM 2381 O O . ARG A 1 292 ? 6.913 -19.005 -24.345 1.00 30.73 292 ARG A O 1
ATOM 2388 N N . ALA A 1 293 ? 4.832 -18.934 -23.456 1.00 31.67 293 ALA A N 1
ATOM 2389 C CA . ALA A 1 293 ? 5.074 -19.383 -22.075 1.00 31.67 293 ALA A CA 1
ATOM 2390 C C . ALA A 1 293 ? 5.759 -18.383 -21.115 1.00 31.67 293 ALA A C 1
ATOM 2392 O O . ALA A 1 293 ? 6.942 -18.496 -20.806 1.00 31.67 293 ALA A O 1
ATOM 2393 N N . CYS A 1 294 ? 4.978 -17.458 -20.548 1.00 32.22 294 CYS A N 1
ATOM 2394 C CA . CYS A 1 294 ? 5.441 -16.516 -19.524 1.00 32.22 294 CYS A CA 1
ATOM 2395 C C . CYS A 1 294 ? 4.864 -16.895 -18.151 1.00 32.22 294 CYS A C 1
ATOM 2397 O O . CYS A 1 294 ? 3.747 -16.517 -17.806 1.00 32.22 294 CYS A O 1
ATOM 2399 N N . VAL A 1 295 ? 5.621 -17.673 -17.371 1.00 35.66 295 VAL A N 1
ATOM 2400 C CA . VAL A 1 295 ? 5.391 -17.869 -15.932 1.00 35.66 295 VAL A CA 1
ATOM 2401 C C . VAL A 1 295 ? 6.717 -17.660 -15.210 1.00 35.66 295 VAL A C 1
ATOM 2403 O O . VAL A 1 295 ? 7.633 -18.475 -15.306 1.00 35.66 295 VAL A O 1
ATOM 2406 N N . GLY A 1 296 ? 6.777 -16.575 -14.445 1.00 41.00 296 GLY A N 1
ATOM 2407 C CA . GLY A 1 296 ? 7.832 -16.295 -13.484 1.00 41.00 296 GLY A CA 1
ATOM 2408 C C . GLY A 1 296 ? 8.825 -15.238 -13.944 1.00 41.00 296 GLY A C 1
ATOM 2409 O O . GLY A 1 296 ? 9.253 -15.217 -15.089 1.00 41.00 296 GLY A O 1
ATOM 2410 N N . VAL A 1 297 ? 9.181 -14.367 -13.009 1.00 44.66 297 VAL A N 1
ATOM 2411 C CA . VAL A 1 297 ? 10.168 -13.306 -13.188 1.00 44.66 297 VAL A CA 1
ATOM 2412 C C . VAL A 1 297 ? 11.457 -13.826 -12.547 1.00 44.66 297 VAL A C 1
ATOM 2414 O O . VAL A 1 297 ? 11.400 -14.293 -11.415 1.00 44.66 297 VAL A O 1
ATOM 2417 N N . ASP A 1 298 ? 12.579 -13.835 -13.269 1.00 49.56 298 ASP A N 1
ATOM 2418 C CA . ASP A 1 298 ? 13.931 -14.113 -12.772 1.00 49.56 298 ASP A CA 1
ATOM 2419 C C . ASP A 1 298 ? 14.758 -12.813 -12.767 1.00 49.56 298 ASP A C 1
ATOM 2421 O O . ASP A 1 298 ? 15.296 -12.400 -13.792 1.00 49.56 298 ASP A O 1
ATOM 2425 N N . LEU A 1 299 ? 14.855 -12.144 -11.613 1.00 53.06 299 LEU A N 1
ATOM 2426 C CA . LEU A 1 299 ? 15.647 -10.913 -11.455 1.00 53.06 299 LEU A CA 1
ATOM 2427 C C . LEU A 1 299 ? 17.024 -11.143 -10.816 1.00 53.06 299 LEU A C 1
ATOM 2429 O O . LEU A 1 299 ? 17.537 -10.286 -10.091 1.00 53.06 299 LEU A O 1
ATOM 2433 N N . ASN A 1 300 ? 17.640 -12.298 -11.066 1.00 52.38 300 ASN A N 1
ATOM 2434 C CA . ASN A 1 300 ? 18.982 -12.599 -10.576 1.00 52.38 300 ASN A CA 1
ATOM 2435 C C . ASN A 1 300 ? 20.035 -11.552 -10.983 1.00 52.38 300 ASN A C 1
ATOM 2437 O O . ASN A 1 300 ? 19.916 -10.841 -11.980 1.00 52.38 300 ASN A O 1
ATOM 2441 N N . GLN A 1 301 ? 21.165 -11.560 -10.270 1.00 48.97 301 GLN A N 1
ATOM 2442 C CA . GLN A 1 301 ? 22.318 -10.676 -10.491 1.00 48.97 301 GLN A CA 1
ATOM 2443 C C . GLN A 1 301 ? 22.824 -10.662 -11.949 1.00 48.97 301 GLN A C 1
ATOM 2445 O O . GLN A 1 301 ? 23.301 -9.632 -12.419 1.00 48.97 301 GLN A O 1
ATOM 2450 N N . ARG A 1 302 ? 22.644 -11.758 -12.704 1.00 43.62 302 ARG A N 1
ATOM 2451 C CA . ARG A 1 302 ? 22.962 -11.844 -14.144 1.00 43.62 302 ARG A CA 1
ATOM 2452 C C . ARG A 1 302 ? 22.066 -10.967 -15.030 1.00 43.62 302 ARG A C 1
ATOM 2454 O O . ARG A 1 302 ? 22.548 -10.461 -16.035 1.00 43.62 302 ARG A O 1
ATOM 2461 N N . MET A 1 303 ? 20.806 -10.743 -14.649 1.00 46.84 303 MET A N 1
ATOM 2462 C CA . MET A 1 303 ? 19.869 -9.881 -15.382 1.00 46.84 303 MET A CA 1
ATOM 2463 C C . MET A 1 303 ? 20.049 -8.395 -15.053 1.00 46.84 303 MET A C 1
ATOM 2465 O O . MET A 1 303 ? 19.475 -7.561 -15.735 1.00 46.84 303 MET A O 1
ATOM 2469 N N . THR A 1 304 ? 20.867 -8.017 -14.061 1.00 51.75 304 THR A N 1
ATOM 2470 C CA . THR A 1 304 ? 21.051 -6.595 -13.697 1.00 51.75 304 THR A CA 1
ATOM 2471 C C . THR A 1 304 ? 21.636 -5.742 -14.827 1.00 51.75 304 THR A C 1
ATOM 2473 O O . THR A 1 304 ? 21.325 -4.554 -14.904 1.00 51.75 304 THR A O 1
ATOM 2476 N N . ASN A 1 305 ? 22.439 -6.329 -15.721 1.00 46.22 305 ASN A N 1
ATOM 2477 C CA . ASN A 1 305 ? 22.929 -5.648 -16.923 1.00 46.22 305 ASN A CA 1
ATOM 2478 C C . ASN A 1 305 ? 21.820 -5.520 -17.976 1.00 46.22 305 ASN A C 1
ATOM 2480 O O . ASN A 1 305 ? 21.557 -4.421 -18.440 1.00 46.22 305 ASN A O 1
ATOM 2484 N N . SER A 1 306 ? 21.077 -6.594 -18.255 1.00 49.44 306 SER A N 1
ATOM 2485 C CA . SER A 1 306 ? 19.943 -6.559 -19.189 1.00 49.44 306 SER A CA 1
ATOM 2486 C C . SER A 1 306 ? 18.816 -5.629 -18.727 1.00 49.44 306 SER A C 1
ATOM 2488 O O . SER A 1 306 ? 18.221 -4.938 -19.540 1.00 49.44 306 SER A O 1
ATOM 2490 N N . LEU A 1 307 ? 18.548 -5.555 -17.420 1.00 57.66 307 LEU A N 1
ATOM 2491 C CA . LEU A 1 307 ? 17.598 -4.604 -16.835 1.00 57.66 307 LEU A CA 1
ATOM 2492 C C . LEU A 1 307 ? 18.106 -3.162 -16.936 1.00 57.66 307 LEU A C 1
ATOM 2494 O O . LEU A 1 307 ? 17.303 -2.248 -17.104 1.00 57.66 307 LEU A O 1
ATOM 2498 N N . ARG A 1 308 ? 19.426 -2.945 -16.860 1.00 58.75 308 ARG A N 1
ATOM 2499 C CA . ARG A 1 308 ? 20.040 -1.629 -17.081 1.00 58.75 308 AR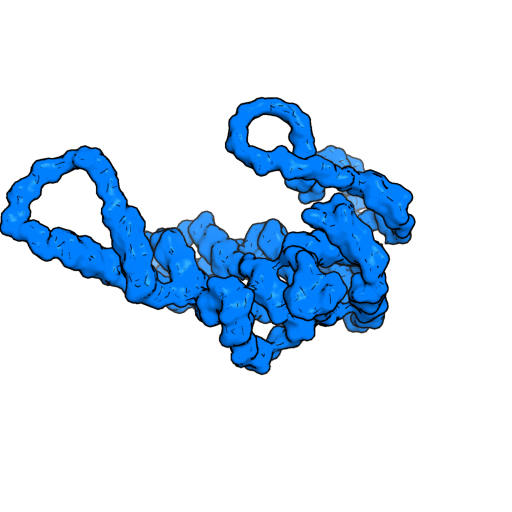G A CA 1
ATOM 2500 C C . ARG A 1 308 ? 19.894 -1.191 -18.535 1.00 58.75 308 ARG A C 1
ATOM 2502 O O . ARG A 1 308 ? 19.526 -0.045 -18.766 1.00 58.75 308 ARG A O 1
ATOM 2509 N N . ASP A 1 309 ? 20.136 -2.095 -19.477 1.00 54.53 309 ASP A N 1
ATOM 2510 C CA . ASP A 1 309 ? 19.990 -1.828 -20.910 1.00 54.53 309 ASP A CA 1
ATOM 2511 C C . ASP A 1 309 ? 18.517 -1.614 -21.279 1.00 54.53 309 ASP A C 1
ATOM 2513 O O . ASP A 1 309 ? 18.196 -0.687 -22.014 1.00 54.53 309 ASP A O 1
ATOM 2517 N N . LEU A 1 310 ? 17.603 -2.388 -20.684 1.00 60.03 310 LEU A N 1
ATOM 2518 C CA . LEU A 1 310 ? 16.158 -2.219 -20.838 1.00 60.03 310 LEU A CA 1
ATOM 2519 C C . LEU A 1 310 ? 15.671 -0.885 -20.262 1.00 60.03 310 LEU A C 1
ATOM 2521 O O . LEU A 1 310 ? 14.903 -0.179 -20.910 1.00 60.03 310 LEU A O 1
ATOM 2525 N N . LYS A 1 311 ? 16.148 -0.507 -19.068 1.00 64.31 311 LYS A N 1
ATOM 2526 C CA . LYS A 1 311 ? 15.910 0.820 -18.486 1.00 64.31 311 LYS A CA 1
ATOM 2527 C C . LYS A 1 311 ? 16.410 1.908 -19.433 1.00 64.31 311 LYS A C 1
ATOM 2529 O O . LYS A 1 311 ? 15.686 2.866 -19.673 1.00 64.31 311 LYS A O 1
ATOM 2534 N N . ALA A 1 312 ? 17.636 1.783 -19.939 1.00 62.09 312 ALA A N 1
ATOM 2535 C CA . ALA A 1 312 ? 18.220 2.766 -20.844 1.00 62.09 312 ALA A CA 1
ATOM 2536 C C . ALA A 1 312 ? 17.411 2.872 -22.140 1.00 62.09 312 ALA A C 1
ATOM 2538 O O . ALA A 1 312 ? 17.123 3.978 -22.575 1.00 62.09 312 ALA A O 1
ATOM 2539 N N . HIS A 1 313 ? 16.988 1.747 -22.714 1.00 61.84 313 HIS A N 1
ATOM 2540 C CA . HIS A 1 313 ? 16.136 1.728 -23.895 1.00 61.84 313 HIS A CA 1
ATOM 2541 C C . HIS A 1 313 ? 14.792 2.410 -23.620 1.00 61.84 313 HIS A C 1
ATOM 2543 O O . HIS A 1 313 ? 14.463 3.370 -24.300 1.00 61.84 313 HIS A O 1
ATOM 2549 N N . PHE A 1 314 ? 14.080 2.018 -22.560 1.00 67.56 314 PHE A N 1
ATOM 2550 C CA . PHE A 1 314 ? 12.794 2.620 -22.201 1.00 67.56 314 PHE A CA 1
ATOM 2551 C C . PHE A 1 314 ? 12.893 4.128 -21.925 1.00 67.56 314 PHE A C 1
ATOM 2553 O O . PHE A 1 314 ? 12.045 4.891 -22.368 1.00 67.56 314 PHE A O 1
ATOM 2560 N N . LEU A 1 315 ? 13.921 4.580 -21.196 1.00 68.00 315 LEU A N 1
ATOM 2561 C CA . LEU A 1 315 ? 14.081 6.000 -20.857 1.00 68.00 315 LEU A CA 1
ATOM 2562 C C . LEU A 1 315 ? 14.565 6.857 -22.035 1.00 68.00 315 LEU A C 1
ATOM 2564 O O . LEU A 1 315 ? 14.292 8.058 -22.047 1.00 68.00 315 LEU A O 1
ATOM 2568 N N . ASN A 1 316 ? 15.286 6.262 -22.988 1.00 68.88 316 ASN A N 1
ATOM 2569 C CA . ASN A 1 316 ? 15.837 6.965 -24.149 1.00 68.88 316 ASN A CA 1
ATOM 2570 C C . ASN A 1 316 ? 14.959 6.846 -25.401 1.00 68.88 316 ASN A C 1
ATOM 2572 O O . ASN A 1 316 ? 15.196 7.580 -26.358 1.00 68.88 316 ASN A O 1
ATOM 2576 N N . ASP A 1 317 ? 13.956 5.968 -25.407 1.00 70.94 317 ASP A N 1
ATOM 2577 C CA . ASP A 1 317 ? 12.990 5.834 -26.497 1.00 70.94 317 ASP A CA 1
ATOM 2578 C C . ASP A 1 317 ? 11.927 6.944 -26.432 1.00 70.94 317 ASP A C 1
ATOM 2580 O O . ASP A 1 317 ? 10.744 6.743 -26.146 1.00 70.94 317 ASP A O 1
ATOM 2584 N N . VAL A 1 318 ? 12.399 8.175 -26.640 1.00 68.06 318 VAL A N 1
ATOM 2585 C CA . VAL A 1 318 ? 11.573 9.385 -26.619 1.00 68.06 318 VAL A CA 1
ATOM 2586 C C . VAL A 1 318 ? 10.518 9.330 -27.719 1.00 68.06 318 VAL A C 1
ATOM 2588 O O . VAL A 1 318 ? 9.425 9.847 -27.511 1.00 68.06 318 VAL A O 1
ATOM 2591 N N . GLU A 1 319 ? 10.811 8.699 -28.857 1.00 66.69 319 GLU A N 1
ATOM 2592 C CA . GLU A 1 319 ? 9.883 8.583 -29.984 1.00 66.69 319 GLU A CA 1
ATOM 2593 C C . GLU A 1 319 ? 8.677 7.716 -29.617 1.00 66.69 319 GLU A C 1
ATOM 2595 O O . GLU A 1 319 ? 7.555 8.221 -29.662 1.00 66.69 319 GLU A O 1
ATOM 2600 N N . THR A 1 320 ? 8.888 6.487 -29.129 1.00 69.56 320 THR A N 1
ATOM 2601 C CA . THR A 1 320 ? 7.787 5.609 -28.694 1.00 69.56 320 THR A CA 1
ATOM 2602 C C . THR A 1 320 ? 7.010 6.215 -27.527 1.00 69.56 320 THR A C 1
ATOM 2604 O O . THR A 1 320 ? 5.781 6.145 -27.491 1.00 69.56 320 THR A O 1
ATOM 2607 N N . LEU A 1 321 ? 7.690 6.858 -26.568 1.00 65.88 321 LEU A N 1
ATOM 2608 C CA . LEU A 1 321 ? 7.014 7.533 -25.455 1.00 65.88 321 LEU A CA 1
ATOM 2609 C C . LEU A 1 321 ? 6.205 8.754 -25.912 1.00 65.88 321 LEU A C 1
ATOM 2611 O O . LEU A 1 321 ? 5.148 9.031 -25.345 1.00 65.88 321 LEU A O 1
ATOM 2615 N N . THR A 1 322 ? 6.670 9.474 -26.932 1.00 67.31 322 THR A N 1
ATOM 2616 C CA . THR A 1 322 ? 5.938 10.602 -27.525 1.00 67.31 322 THR A CA 1
ATOM 2617 C C . THR A 1 322 ? 4.743 10.110 -28.333 1.00 67.31 322 THR A C 1
ATOM 2619 O O . THR A 1 322 ? 3.665 10.686 -28.223 1.00 67.31 322 THR A O 1
ATOM 2622 N N . GLU A 1 323 ? 4.891 9.025 -29.093 1.00 71.81 323 GLU A N 1
ATOM 2623 C CA . GLU A 1 323 ? 3.783 8.390 -29.809 1.00 71.81 323 GLU A CA 1
ATOM 2624 C C . GLU A 1 323 ? 2.721 7.878 -28.829 1.00 71.81 323 GLU A C 1
ATOM 2626 O O . GLU A 1 323 ? 1.547 8.209 -28.974 1.00 71.81 323 GLU A O 1
ATOM 2631 N N . TYR A 1 324 ? 3.132 7.188 -27.761 1.00 68.75 324 TYR A N 1
ATOM 2632 C CA . TYR A 1 324 ? 2.236 6.775 -26.680 1.00 68.75 324 TYR A CA 1
ATOM 2633 C C . TYR A 1 324 ? 1.509 7.972 -26.055 1.00 68.75 324 TYR A C 1
ATOM 2635 O O . TYR A 1 324 ? 0.288 7.948 -25.914 1.00 68.75 324 TYR A O 1
ATOM 2643 N N . ARG A 1 325 ? 2.237 9.051 -25.742 1.00 69.06 325 ARG A N 1
ATOM 2644 C CA . ARG A 1 325 ? 1.647 10.286 -25.210 1.00 69.06 325 ARG A CA 1
ATOM 2645 C C . ARG A 1 325 ? 0.622 10.907 -26.157 1.00 69.06 325 ARG A C 1
ATOM 2647 O O . ARG A 1 325 ? -0.350 11.461 -25.678 1.00 69.06 325 ARG A O 1
ATOM 2654 N N . ASN A 1 326 ? 0.855 10.862 -27.465 1.00 65.75 326 ASN A N 1
ATOM 2655 C CA . ASN A 1 326 ? -0.012 11.513 -28.446 1.00 65.75 326 ASN A CA 1
ATOM 2656 C C . ASN A 1 326 ? -1.209 10.649 -28.867 1.00 65.75 326 ASN A C 1
ATOM 2658 O O . ASN A 1 326 ? -2.200 11.188 -29.349 1.00 65.75 326 ASN A O 1
ATOM 2662 N N . MET A 1 327 ? -1.096 9.321 -28.770 1.00 64.69 327 MET A N 1
ATOM 2663 C CA . MET A 1 327 ? -2.109 8.382 -29.267 1.00 64.69 327 MET A CA 1
ATOM 2664 C C . MET A 1 327 ? -2.958 7.741 -28.170 1.00 64.69 327 MET A C 1
ATOM 2666 O O . MET A 1 327 ? -4.034 7.230 -28.477 1.00 64.69 327 MET A O 1
ATOM 2670 N N . VAL A 1 328 ? -2.461 7.690 -26.932 1.00 60.31 328 VAL A N 1
ATOM 2671 C CA . VAL A 1 328 ? -3.092 6.941 -25.833 1.00 60.31 328 VAL A CA 1
ATOM 2672 C C . VAL A 1 328 ? -3.511 7.840 -24.668 1.00 60.31 328 VAL A C 1
ATOM 2674 O O . VAL A 1 328 ? -4.472 7.497 -23.980 1.00 60.31 328 VAL A O 1
ATOM 2677 N N . MET A 1 329 ? -2.817 8.960 -24.437 1.00 55.50 329 MET A N 1
ATOM 2678 C CA . MET A 1 329 ? -3.178 9.950 -23.410 1.00 55.50 329 MET A CA 1
ATOM 2679 C C . MET A 1 329 ? -3.932 11.139 -23.986 1.00 55.50 329 MET A C 1
ATOM 2681 O O . MET A 1 329 ? -4.759 11.696 -23.234 1.00 55.50 329 MET A O 1
#

Sequence (329 aa):
MREIFDTFLTDPVLLSEDVFALWLEGQNTSSALDIRYRSYAHPPPMSSTLDFSDGTNEVDQLRDLIWRDTVDQYRLFEKLETYLMQPLLLRTQLLFQIPPWQQQDMTEKYYMFDGAVVRRLLGKKLTSRAQKDLDEVSEHSLRTLKNCRRQFENLRRIYTFLEEKNNFQGPLTRLIMDQFLISEKLAAKYACVVFLIHGRFEVHPSHKVVGFLTWNDLQFFAALLMGHWVAPSIKRHHSKLQAKAAASVLTESSSLLCLRRRPDAAASATNDLDPWPSVAVLEARVTPLSARACVGVDLNQRMTNSLRDLKAHFLNDVETLTEYRNMVM

Radius of gyration: 25.03 Å; Cα contacts (8 Å, |Δi|>4): 259; chains: 1; bounding box: 64×60×66 Å

Organism: Aphanomyces astaci (NCBI:txid112090)

Solvent-accessible surface area (backbone atoms only — not comparable to full-atom values): 19914 Å² total; per-residue (Å²): 135,84,85,79,76,85,78,84,84,69,77,71,61,84,76,57,66,69,60,48,51,39,51,57,52,39,47,52,65,68,61,42,37,55,54,51,51,55,64,64,66,58,74,78,86,80,88,76,96,70,95,67,97,55,91,80,47,61,66,56,50,51,53,50,51,51,41,54,52,47,49,52,51,51,57,49,47,62,63,45,43,67,27,60,77,36,35,62,51,51,72,70,52,82,84,66,61,62,57,70,70,56,53,38,51,52,36,37,61,67,68,52,69,55,50,66,48,52,38,65,50,37,47,51,68,90,42,83,65,53,62,68,55,37,61,63,46,13,67,76,48,77,44,39,53,58,29,50,50,50,42,51,51,51,52,39,52,54,47,49,61,32,55,79,67,65,42,44,50,26,58,47,34,57,58,42,18,75,58,48,55,34,51,67,71,58,21,42,52,48,44,30,52,48,50,38,39,75,48,49,39,74,56,29,67,86,33,91,78,54,20,83,58,50,53,66,51,52,45,48,52,35,50,51,46,47,58,70,71,30,58,46,50,82,73,81,76,85,65,97,80,59,95,75,62,69,78,78,54,78,85,73,82,67,90,74,51,87,79,59,85,72,83,88,87,86,88,82,87,82,95,85,85,80,88,73,83,54,70,68,64,52,58,72,72,48,85,72,84,71,93,75,79,80,61,22,41,42,68,48,82,82,40,55,59,58,37,44,52,48,46,50,48,64,70,66,38,56,64,62,52,47,49,45,52,73,74,74,106

pLDDT: mean 72.01, std 23.41, range [27.22, 98.5]

Mean predicted aligned error: 14.12 Å

InterPro domains:
  IPR008614 Acidic fibroblast growth factor intracellular-binding protein [PF05427] (6-234)
  IPR008614 Acidic fibroblast growth factor intracellular-binding protein [PTHR13223] (4-324)